Protein AF-A0A6I3LPC1-F1 (afdb_monomer_lite)

Sequence (338 aa):
MKKIIGIILGVIIIVFAYNYISNFLCECEVKCKNCPKTSKNSEFSKKSGFYIGTYTPSFDTIKLKNYNEKIIIKNVWVEKTWFKNTDNCTSPKLEKTEGYNVILEFSKTNKNFIFNLRPITTDKFGKYSNGIKENKKEMRFVNLPSKIQIIVQERSPDKNVGWTKITVSDTLVLNLSSKKKALKRQIENRKFFVGDVDNDEVSDTAFVSYKWNNETNEIECGEKICHATIKFKKNIPTISMEQRLAGLTVMKTEDVNQDNANEILIFSRTNEGWWNTISVWSFQKGTWNEIAKTNAFISDDKDFENRIIKEKGKYYLIGQDKWNEDENGDFKEVKVKL

Secondary structure (DSSP, 8-state):
-HHHHHHHHHHHHHHHHHHHHHHHHHHHH-SSTT-EE--SSHHHHHHTT-EEEEEEES-SEEE-SSSS-EEEEEEEEEEEEEEEE-SSTTSPEEEEEEEEEEEEEEEES-SS--EEEEEE-SSPBPTT---B-SSEEEEEESS--SEEEEEEEEE-S-TTTTTS-EEEEEEEEEEEE-------EEEEEEEEEEE-SSSSSS-EEEEEEEEEETTTTEE--SSSSEEEEEEESTTPPPEEEEESS--EEEEE---SSSSSS--EEEEEE-SSTTEEEEEEEEEETTEEEEEEEEEEE--SGGGGS--EEEETTEEEEEEEEEEEE-TTSPEEEEEEE-

Structure (mmCIF, N/CA/C/O backbone):
data_AF-A0A6I3LPC1-F1
#
_entry.id   AF-A0A6I3LPC1-F1
#
loop_
_atom_site.group_PDB
_atom_site.id
_atom_site.type_symbol
_atom_site.label_atom_id
_atom_site.label_alt_id
_atom_site.label_comp_id
_atom_site.label_asym_id
_atom_site.label_entity_id
_atom_site.label_seq_id
_atom_site.pdbx_PDB_ins_code
_atom_site.Cartn_x
_atom_site.Cartn_y
_atom_site.Cartn_z
_atom_site.occupancy
_atom_site.B_iso_or_equiv
_atom_site.auth_seq_id
_atom_site.auth_comp_id
_atom_site.auth_asym_id
_atom_site.auth_atom_id
_atom_site.pdbx_PDB_model_num
ATOM 1 N N . MET A 1 1 ? 19.879 58.030 7.634 1.00 71.81 1 MET A N 1
ATOM 2 C CA . MET A 1 1 ? 18.585 57.357 7.358 1.00 71.81 1 MET A CA 1
ATOM 3 C C . MET A 1 1 ? 18.270 57.187 5.871 1.00 71.81 1 MET A C 1
ATOM 5 O O . MET A 1 1 ? 18.173 56.044 5.454 1.00 71.81 1 MET A O 1
ATOM 9 N N . LYS A 1 2 ? 18.182 58.244 5.042 1.00 82.69 2 LYS A N 1
ATOM 10 C CA . LYS A 1 2 ? 17.800 58.118 3.609 1.00 82.69 2 LYS A CA 1
ATOM 11 C C . LYS A 1 2 ? 18.641 57.112 2.790 1.00 82.69 2 LYS A C 1
ATOM 13 O O . LYS A 1 2 ? 18.078 56.342 2.025 1.00 82.69 2 LYS A O 1
ATOM 18 N N . LYS A 1 3 ? 19.965 57.052 3.005 1.00 86.94 3 LYS A N 1
ATOM 19 C CA . LYS A 1 3 ? 20.854 56.074 2.337 1.00 86.94 3 LYS A CA 1
ATOM 20 C C . LYS A 1 3 ? 20.573 54.615 2.734 1.00 86.94 3 LYS A C 1
ATOM 22 O O . LYS A 1 3 ? 20.624 53.740 1.884 1.00 86.94 3 LYS A O 1
ATOM 27 N N . ILE A 1 4 ? 20.238 54.363 4.002 1.00 92.12 4 ILE A N 1
ATOM 28 C CA . ILE A 1 4 ? 19.939 53.012 4.510 1.00 92.12 4 ILE A CA 1
ATOM 29 C C . ILE A 1 4 ? 18.602 52.518 3.939 1.00 92.12 4 ILE A C 1
ATOM 31 O O . ILE A 1 4 ? 18.513 51.387 3.479 1.00 92.12 4 ILE A O 1
ATOM 35 N N . ILE A 1 5 ? 17.592 53.393 3.883 1.00 93.19 5 ILE A N 1
ATOM 36 C CA . ILE A 1 5 ? 16.280 53.081 3.292 1.00 93.19 5 ILE A CA 1
ATOM 37 C C . ILE A 1 5 ? 16.416 52.729 1.802 1.00 93.19 5 ILE A C 1
ATOM 39 O O . ILE A 1 5 ? 15.816 51.759 1.349 1.00 93.19 5 ILE A O 1
ATOM 43 N N . GLY A 1 6 ? 17.250 53.465 1.056 1.00 94.50 6 GLY A N 1
ATOM 44 C CA . GLY A 1 6 ? 17.521 53.166 -0.354 1.00 94.50 6 GLY A CA 1
ATOM 45 C C . GLY A 1 6 ? 18.161 51.790 -0.572 1.00 94.50 6 GLY A C 1
ATOM 46 O O . GLY A 1 6 ? 17.761 51.072 -1.484 1.00 94.50 6 GLY A O 1
ATOM 47 N N . ILE A 1 7 ? 19.097 51.388 0.296 1.00 95.25 7 ILE A N 1
ATOM 48 C CA . ILE A 1 7 ? 19.726 50.058 0.236 1.00 95.25 7 ILE A CA 1
ATOM 49 C C . ILE A 1 7 ? 18.696 48.958 0.523 1.00 95.25 7 ILE A C 1
ATOM 51 O O . ILE A 1 7 ? 18.632 47.980 -0.217 1.00 95.25 7 ILE A O 1
ATOM 55 N N . ILE A 1 8 ? 17.855 49.130 1.549 1.00 96.00 8 ILE A N 1
ATOM 56 C CA . ILE A 1 8 ? 16.815 48.150 1.905 1.00 96.00 8 ILE A CA 1
ATOM 57 C C . ILE A 1 8 ? 15.814 47.972 0.755 1.00 96.00 8 ILE A C 1
ATOM 59 O O . ILE A 1 8 ? 15.526 46.841 0.368 1.00 96.00 8 ILE A O 1
ATOM 63 N N . LEU A 1 9 ? 15.331 49.068 0.160 1.00 95.94 9 LEU A N 1
ATOM 64 C CA . LEU A 1 9 ? 14.436 49.018 -1.003 1.00 95.94 9 LEU A CA 1
ATOM 65 C C . LEU A 1 9 ? 15.088 48.320 -2.203 1.00 95.94 9 LEU A C 1
ATOM 67 O O . LEU A 1 9 ? 14.442 47.499 -2.850 1.00 95.94 9 LEU A O 1
ATOM 71 N N . GLY A 1 10 ? 16.369 48.593 -2.466 1.00 97.31 10 GLY A N 1
ATOM 72 C CA . GLY A 1 10 ? 17.120 47.921 -3.528 1.00 97.31 10 GLY A CA 1
ATOM 73 C C . GLY A 1 10 ? 17.183 46.405 -3.332 1.00 97.31 10 GLY A C 1
ATOM 74 O O . GLY A 1 10 ? 16.908 45.652 -4.264 1.00 97.31 10 GLY A O 1
ATOM 75 N N . VAL A 1 11 ? 17.467 45.945 -2.109 1.00 96.75 11 VAL A N 1
ATOM 76 C CA . VAL A 1 11 ? 17.496 44.509 -1.782 1.00 96.75 11 VAL A CA 1
ATOM 77 C C . VAL A 1 11 ? 16.115 43.874 -1.949 1.00 96.75 11 VAL A C 1
ATOM 79 O O . VAL A 1 11 ? 16.012 42.808 -2.551 1.00 96.75 11 VAL A O 1
ATOM 82 N N . ILE A 1 12 ? 15.048 44.535 -1.485 1.00 97.19 12 ILE A N 1
ATOM 83 C CA . ILE A 1 12 ? 13.672 44.036 -1.639 1.00 97.19 12 ILE A CA 1
ATOM 84 C C . ILE A 1 12 ? 13.321 43.862 -3.123 1.00 97.19 12 ILE A C 1
ATOM 86 O O . ILE A 1 12 ? 12.813 42.810 -3.506 1.00 97.19 12 ILE A O 1
ATOM 90 N N . ILE A 1 13 ? 13.638 44.847 -3.971 1.00 97.25 13 ILE A N 1
ATOM 91 C CA . ILE A 1 13 ? 13.370 44.778 -5.416 1.00 97.25 13 ILE A CA 1
ATOM 92 C C . ILE A 1 13 ? 14.134 43.618 -6.063 1.00 97.25 13 ILE A C 1
ATOM 94 O O . ILE A 1 13 ? 13.555 42.883 -6.861 1.00 97.25 13 ILE A O 1
ATOM 98 N N . ILE A 1 14 ? 15.404 43.412 -5.700 1.00 97.06 14 ILE A N 1
ATOM 99 C CA . ILE A 1 14 ? 16.212 42.304 -6.230 1.00 97.06 14 ILE A CA 1
ATOM 100 C C . ILE A 1 14 ? 15.615 40.950 -5.828 1.00 97.06 14 ILE A C 1
ATOM 102 O O . ILE A 1 14 ? 15.501 40.066 -6.674 1.00 97.06 14 ILE A O 1
ATOM 106 N N . VAL A 1 15 ? 15.185 40.788 -4.572 1.00 96.19 15 VAL A N 1
ATOM 107 C CA . VAL A 1 15 ? 14.541 39.550 -4.097 1.00 96.19 15 VAL A CA 1
ATOM 108 C C . VAL A 1 15 ? 13.228 39.293 -4.841 1.00 96.19 15 VAL A C 1
ATOM 110 O O . VAL A 1 15 ? 12.979 38.169 -5.278 1.00 96.19 15 VAL A O 1
ATOM 113 N N . PHE A 1 16 ? 12.408 40.327 -5.051 1.00 95.25 16 PHE A N 1
ATOM 114 C CA . PHE A 1 16 ? 11.175 40.211 -5.834 1.00 95.25 16 PHE A CA 1
ATOM 115 C C . PHE A 1 16 ? 11.447 39.845 -7.297 1.00 95.25 16 PHE A C 1
ATOM 117 O O . PHE A 1 16 ? 10.820 38.921 -7.815 1.00 95.25 16 PHE A O 1
ATOM 124 N N . ALA A 1 17 ? 12.400 40.515 -7.950 1.00 95.44 17 ALA A N 1
ATOM 125 C CA . ALA A 1 17 ? 12.776 40.230 -9.333 1.00 95.44 17 ALA A CA 1
ATOM 126 C C . ALA A 1 17 ? 13.327 38.804 -9.485 1.00 95.44 17 ALA A C 1
ATOM 128 O O . ALA A 1 17 ? 12.945 38.091 -10.411 1.00 95.44 17 ALA A O 1
ATOM 129 N N . TYR A 1 18 ? 14.164 38.358 -8.544 1.00 93.69 18 TYR A N 1
ATOM 130 C CA . TYR A 1 18 ? 14.695 36.997 -8.519 1.00 93.69 18 TYR A CA 1
ATOM 131 C C . TYR A 1 18 ? 13.586 35.947 -8.378 1.00 93.69 18 TYR A C 1
ATOM 133 O O . TYR A 1 18 ? 13.558 34.983 -9.146 1.00 93.69 18 TYR A O 1
ATOM 141 N N . ASN A 1 19 ? 12.648 36.144 -7.446 1.00 91.12 19 ASN A N 1
ATOM 142 C CA . ASN A 1 19 ? 11.522 35.229 -7.248 1.00 91.12 19 ASN A CA 1
ATOM 143 C C . ASN A 1 19 ? 10.601 35.184 -8.477 1.00 91.12 19 ASN A C 1
ATOM 145 O O . ASN A 1 19 ? 10.174 34.105 -8.884 1.00 91.12 19 ASN A O 1
ATOM 149 N N . TYR A 1 20 ? 10.339 36.336 -9.101 1.00 91.44 20 TYR A N 1
ATOM 150 C CA . TYR A 1 20 ? 9.515 36.423 -10.306 1.00 91.44 20 TYR A CA 1
ATOM 151 C C . TYR A 1 20 ? 10.160 35.706 -11.499 1.00 91.44 20 TYR A C 1
ATOM 153 O O . TYR A 1 20 ? 9.524 34.857 -12.121 1.00 91.44 20 TYR A O 1
ATOM 161 N N . ILE A 1 21 ? 11.439 35.985 -11.780 1.00 91.88 21 ILE A N 1
ATOM 162 C CA . ILE A 1 21 ? 12.178 35.343 -12.878 1.00 91.88 21 ILE A CA 1
ATOM 163 C C . ILE A 1 21 ? 12.295 33.835 -12.634 1.00 91.88 21 ILE A C 1
ATOM 165 O O . ILE A 1 21 ? 12.099 33.053 -13.560 1.00 91.88 21 ILE A O 1
ATOM 169 N N . SER A 1 22 ? 12.559 33.410 -11.396 1.00 86.88 22 SER A N 1
ATOM 170 C CA . SER A 1 22 ? 12.661 31.986 -11.053 1.00 86.88 22 SER A CA 1
ATOM 171 C C . SER A 1 22 ? 11.338 31.244 -11.264 1.00 86.88 22 SER A C 1
ATOM 173 O O . SER A 1 22 ? 11.337 30.151 -11.832 1.00 86.88 22 SER A O 1
ATOM 175 N N . ASN A 1 23 ? 10.208 31.843 -10.871 1.00 86.50 23 ASN A N 1
ATOM 176 C CA . ASN A 1 23 ? 8.885 31.271 -11.129 1.00 86.50 23 ASN A CA 1
ATOM 177 C C . ASN A 1 23 ? 8.572 31.216 -12.630 1.00 86.50 23 ASN A C 1
ATOM 179 O O . ASN A 1 23 ? 8.154 30.170 -13.118 1.00 86.50 23 ASN A O 1
ATOM 183 N N . PHE A 1 24 ? 8.849 32.289 -13.374 1.00 88.56 24 PHE A N 1
ATOM 184 C CA . PHE A 1 24 ? 8.627 32.331 -14.822 1.00 88.56 24 PHE A CA 1
ATOM 185 C C . PHE A 1 24 ? 9.453 31.276 -15.574 1.00 88.56 24 PHE A C 1
ATOM 187 O O . PHE A 1 24 ? 8.929 30.543 -16.414 1.00 88.56 24 PHE A O 1
ATOM 194 N N . LEU A 1 25 ? 10.745 31.154 -15.248 1.00 87.19 25 LEU A N 1
ATOM 195 C CA . LEU A 1 25 ? 11.617 30.141 -15.846 1.00 87.19 25 LEU A CA 1
ATOM 196 C C . LEU A 1 25 ? 11.144 28.727 -15.510 1.00 87.19 25 LEU A C 1
ATOM 198 O O . LEU A 1 25 ? 11.162 27.861 -16.381 1.00 87.19 25 LEU A O 1
ATOM 202 N N . CYS A 1 26 ? 10.673 28.500 -14.284 1.00 82.38 26 CYS A N 1
ATOM 203 C CA . CYS A 1 26 ? 10.097 27.219 -13.896 1.00 82.38 26 CYS A CA 1
ATOM 204 C C . CYS A 1 26 ? 8.829 26.891 -14.700 1.00 82.38 26 CYS A C 1
ATOM 206 O O . CYS A 1 26 ? 8.723 25.786 -15.230 1.00 82.38 26 CYS A O 1
ATOM 208 N N . GLU A 1 27 ? 7.898 27.836 -14.856 1.00 82.94 27 GLU A N 1
ATOM 209 C CA . GLU A 1 27 ? 6.697 27.637 -15.679 1.00 82.94 27 GLU A CA 1
ATOM 210 C C . GLU A 1 27 ? 7.051 27.314 -17.137 1.00 82.94 27 GLU A C 1
ATOM 212 O O . GLU A 1 27 ? 6.453 26.421 -17.738 1.00 82.94 27 GLU A O 1
ATOM 217 N N . CYS A 1 28 ? 8.080 27.969 -17.682 1.00 85.12 28 CYS A N 1
ATOM 218 C CA . CYS A 1 28 ? 8.580 27.712 -19.032 1.00 85.12 28 CYS A CA 1
ATOM 219 C C . CYS A 1 28 ? 9.314 26.364 -19.171 1.00 85.12 28 CYS A C 1
ATOM 221 O O . CYS A 1 28 ? 9.231 25.716 -20.218 1.00 85.12 28 CYS A O 1
ATOM 223 N N . GLU A 1 29 ? 10.040 25.913 -18.144 1.00 83.81 29 GLU A N 1
ATOM 224 C CA . GLU A 1 29 ? 10.777 24.644 -18.173 1.00 83.81 29 GLU A CA 1
ATOM 225 C C . GLU A 1 29 ? 9.846 23.428 -18.023 1.00 83.81 29 GLU A C 1
ATOM 227 O O . GLU A 1 29 ? 10.122 22.339 -18.550 1.00 83.81 29 GLU A O 1
ATOM 232 N N . VAL A 1 30 ? 8.704 23.595 -17.347 1.00 78.81 30 VAL A N 1
ATOM 233 C CA . VAL A 1 30 ? 7.712 22.532 -17.151 1.00 78.81 30 VAL A CA 1
ATOM 234 C C . VAL A 1 30 ? 6.936 22.297 -18.449 1.00 78.81 30 VAL A C 1
ATOM 236 O O . VAL A 1 30 ? 5.787 22.685 -18.623 1.00 78.81 30 VAL A O 1
ATOM 239 N N . LYS A 1 31 ? 7.550 21.530 -19.358 1.00 76.56 31 LYS A N 1
ATOM 240 C CA . LYS A 1 31 ? 6.930 21.083 -20.622 1.00 76.56 31 LYS A CA 1
ATOM 241 C C . LYS A 1 31 ? 5.618 20.313 -20.431 1.00 76.56 31 LYS A C 1
ATOM 243 O O . LYS A 1 31 ? 4.874 20.126 -21.385 1.00 76.56 31 LYS A O 1
ATOM 248 N N . CYS A 1 32 ? 5.374 19.792 -19.230 1.00 80.94 32 CYS A N 1
ATOM 249 C CA . CYS A 1 32 ? 4.111 19.166 -18.874 1.00 80.94 32 CYS A CA 1
ATOM 250 C C . CYS A 1 32 ? 3.914 19.169 -17.356 1.00 80.94 32 CYS A C 1
ATOM 252 O O . CYS A 1 32 ? 4.663 18.512 -16.620 1.00 80.94 32 CYS A O 1
ATOM 254 N N . LYS A 1 33 ? 2.877 19.884 -16.914 1.00 82.88 33 LYS A N 1
ATOM 255 C CA . LYS A 1 33 ? 2.431 19.927 -15.523 1.00 82.88 33 LYS A CA 1
ATOM 256 C C . LYS A 1 33 ? 1.850 18.573 -15.119 1.00 82.88 33 LYS A C 1
ATOM 258 O O . LYS A 1 33 ? 1.066 17.988 -15.860 1.00 82.88 33 LYS A O 1
ATOM 263 N N . ASN A 1 34 ? 2.272 18.063 -13.963 1.00 84.19 34 ASN A N 1
ATOM 264 C CA . ASN A 1 34 ? 1.821 16.785 -13.399 1.00 84.19 34 ASN A CA 1
ATOM 265 C C . ASN A 1 34 ? 1.980 15.582 -14.344 1.00 84.19 34 ASN A C 1
ATOM 267 O O . ASN A 1 34 ? 1.276 14.577 -14.239 1.00 84.19 34 ASN A O 1
ATOM 271 N N . CYS A 1 35 ? 2.946 15.658 -15.265 1.00 87.75 35 CYS A N 1
ATOM 272 C CA . CYS A 1 35 ? 3.233 14.533 -16.130 1.00 87.75 35 CYS A CA 1
ATOM 273 C C . CYS A 1 35 ? 3.819 13.367 -15.325 1.00 87.75 35 CYS A C 1
ATOM 275 O O . CYS A 1 35 ? 4.767 13.572 -14.557 1.00 87.75 35 CYS A O 1
ATOM 277 N N . PRO A 1 36 ? 3.348 12.138 -15.576 1.00 90.00 36 PRO A N 1
ATOM 278 C CA . PRO A 1 36 ? 3.947 10.927 -15.044 1.00 90.00 36 PRO A CA 1
ATOM 279 C C . PRO A 1 36 ? 5.455 10.886 -15.304 1.00 90.00 36 PRO A C 1
ATOM 281 O O . PRO A 1 36 ? 5.922 11.125 -16.422 1.00 90.00 36 PRO A O 1
ATOM 284 N N . LYS A 1 37 ? 6.221 10.562 -14.267 1.00 92.88 37 LYS A N 1
ATOM 285 C CA . LYS A 1 37 ? 7.667 10.363 -14.320 1.00 92.88 37 LYS A CA 1
ATOM 286 C C . LYS A 1 37 ? 8.009 8.929 -13.930 1.00 92.88 37 LYS A C 1
ATOM 288 O O . LYS A 1 37 ? 7.192 8.194 -13.375 1.00 92.88 37 LYS A O 1
ATOM 293 N N . THR A 1 38 ? 9.238 8.541 -14.252 1.00 94.56 38 THR A N 1
ATOM 294 C CA . THR A 1 38 ? 9.866 7.318 -13.754 1.00 94.56 38 THR A CA 1
ATOM 295 C C . THR A 1 38 ? 11.159 7.679 -13.037 1.00 94.56 38 THR A C 1
ATOM 297 O O . THR A 1 38 ? 11.838 8.644 -13.405 1.00 94.56 38 THR A O 1
ATOM 300 N N . SER A 1 39 ? 11.522 6.911 -12.014 1.00 95.88 39 SER A N 1
ATOM 301 C CA . SER A 1 39 ? 12.768 7.105 -11.271 1.00 95.88 39 SER A CA 1
ATOM 302 C C . SER A 1 39 ? 13.983 6.931 -12.174 1.00 95.88 39 SER A C 1
ATOM 304 O O . SER A 1 39 ? 13.997 6.078 -13.068 1.00 95.88 39 SER A O 1
ATOM 306 N N . LYS A 1 40 ? 15.041 7.709 -11.917 1.00 95.12 40 LYS A N 1
ATOM 307 C CA . LYS A 1 40 ? 16.301 7.617 -12.673 1.00 95.12 40 LYS A CA 1
ATOM 308 C C . LYS A 1 40 ? 16.930 6.225 -12.565 1.00 95.12 40 LYS A C 1
ATOM 310 O O . LYS A 1 40 ? 17.443 5.734 -13.559 1.00 95.12 40 LYS A O 1
ATOM 315 N N . ASN A 1 41 ? 16.864 5.620 -11.382 1.00 96.75 41 ASN A N 1
ATOM 316 C CA . ASN A 1 41 ? 17.343 4.276 -11.079 1.00 96.75 41 ASN A CA 1
ATOM 317 C C . ASN A 1 41 ? 16.520 3.679 -9.919 1.00 96.75 41 ASN A C 1
ATOM 319 O O . ASN A 1 41 ? 15.721 4.374 -9.280 1.00 96.75 41 ASN A O 1
ATOM 323 N N . SER A 1 42 ? 16.728 2.392 -9.631 1.00 96.19 42 SER A N 1
ATOM 324 C CA . SER A 1 42 ? 15.996 1.703 -8.558 1.00 96.19 42 SER A CA 1
ATOM 325 C C . SER A 1 42 ? 16.308 2.228 -7.148 1.00 96.19 42 SER A C 1
ATOM 327 O O . SER A 1 42 ? 15.456 2.148 -6.267 1.00 96.19 42 SER A O 1
ATOM 329 N N . GLU A 1 43 ? 17.500 2.783 -6.913 1.00 96.44 43 GLU A N 1
ATOM 330 C CA . GLU A 1 43 ? 17.888 3.325 -5.606 1.00 96.44 43 GLU A CA 1
ATOM 331 C C . GLU A 1 43 ? 17.102 4.595 -5.263 1.00 96.44 43 GLU A C 1
ATOM 333 O O . GLU A 1 43 ? 16.558 4.705 -4.165 1.00 96.44 43 GLU A O 1
ATOM 338 N N . PHE A 1 44 ? 16.969 5.516 -6.220 1.00 96.44 44 PHE A N 1
ATOM 339 C CA . PHE A 1 44 ? 16.117 6.696 -6.081 1.00 96.44 44 PHE A CA 1
ATOM 340 C C . PHE A 1 44 ? 14.666 6.289 -5.810 1.00 96.44 44 PHE A C 1
ATOM 342 O O . PHE A 1 44 ? 14.059 6.783 -4.867 1.00 96.44 44 PHE A O 1
ATOM 349 N N . SER A 1 45 ? 14.146 5.319 -6.569 1.00 96.88 45 SER A N 1
ATOM 350 C CA . SER A 1 45 ? 12.790 4.790 -6.373 1.00 96.88 45 SER A CA 1
ATOM 351 C C . SER A 1 45 ? 12.554 4.298 -4.938 1.00 96.88 45 SER A C 1
ATOM 353 O O . SER A 1 45 ? 11.501 4.554 -4.351 1.00 96.88 45 SER A O 1
ATOM 355 N N . LYS A 1 46 ? 13.554 3.630 -4.341 1.00 94.44 46 LYS A N 1
ATOM 356 C CA . LYS A 1 46 ? 13.512 3.168 -2.944 1.00 94.44 46 LYS A CA 1
ATOM 357 C C . LYS A 1 46 ? 13.551 4.332 -1.957 1.00 94.44 46 LYS A C 1
ATOM 359 O O . LYS A 1 46 ? 12.709 4.378 -1.067 1.00 94.44 46 LYS A O 1
ATOM 364 N N . LYS A 1 47 ? 14.484 5.278 -2.126 1.00 95.19 47 LYS A N 1
ATOM 365 C CA . LYS A 1 47 ? 14.624 6.455 -1.244 1.00 95.19 47 LYS A CA 1
ATOM 366 C C . LYS A 1 47 ? 13.378 7.341 -1.255 1.00 95.19 47 LYS A C 1
ATOM 368 O O . LYS A 1 47 ? 13.009 7.877 -0.220 1.00 95.19 47 LYS A O 1
ATOM 373 N N . SER A 1 48 ? 12.714 7.459 -2.401 1.00 93.25 48 SER A N 1
ATOM 374 C CA . SER A 1 48 ? 11.490 8.250 -2.555 1.00 93.25 48 SER A CA 1
ATOM 375 C C . SER A 1 48 ? 10.203 7.484 -2.217 1.00 93.25 48 SER A C 1
ATOM 377 O O . SER A 1 48 ? 9.115 8.035 -2.354 1.00 93.25 48 SER A O 1
ATOM 379 N N . GLY A 1 49 ? 10.291 6.216 -1.797 1.00 93.69 49 GLY A N 1
ATOM 380 C CA . GLY A 1 49 ? 9.121 5.419 -1.412 1.00 93.69 49 GLY A CA 1
ATOM 381 C C . GLY A 1 49 ? 8.182 5.051 -2.570 1.00 93.69 49 GLY A C 1
ATOM 382 O O . GLY A 1 49 ? 7.003 4.777 -2.333 1.00 93.69 49 GLY A O 1
ATOM 383 N N . PHE A 1 50 ? 8.670 5.062 -3.817 1.00 96.19 50 PHE A N 1
ATOM 384 C CA . PHE A 1 50 ? 7.912 4.628 -5.003 1.00 96.19 50 PHE A CA 1
ATOM 385 C C . PHE A 1 50 ? 8.129 3.158 -5.332 1.00 96.19 50 PHE A C 1
ATOM 387 O O . PHE A 1 50 ? 7.268 2.545 -5.959 1.00 96.19 50 PHE A O 1
ATOM 394 N N . TYR A 1 51 ? 9.269 2.599 -4.933 1.00 95.94 51 TYR A N 1
ATOM 395 C CA . TYR A 1 51 ? 9.653 1.230 -5.243 1.00 95.94 51 TYR A CA 1
ATOM 396 C C . TYR A 1 51 ? 8.651 0.216 -4.682 1.00 95.94 51 TYR A C 1
ATOM 398 O O . TYR A 1 51 ? 8.339 0.234 -3.494 1.00 95.94 51 TYR A O 1
ATOM 406 N N . ILE A 1 52 ? 8.206 -0.706 -5.534 1.00 95.06 52 ILE A N 1
ATOM 407 C CA . ILE A 1 52 ? 7.277 -1.783 -5.173 1.00 95.06 52 ILE A CA 1
ATOM 408 C C . ILE A 1 52 ? 7.989 -3.135 -5.155 1.00 95.06 52 ILE A C 1
ATOM 410 O O . ILE A 1 52 ? 7.812 -3.922 -4.230 1.00 95.06 52 ILE A O 1
ATOM 414 N N . GLY A 1 53 ? 8.830 -3.419 -6.148 1.00 94.44 53 GLY A N 1
ATOM 415 C CA . GLY A 1 53 ? 9.466 -4.728 -6.262 1.00 94.44 53 GLY A CA 1
ATOM 416 C C . GLY A 1 53 ? 10.429 -4.836 -7.434 1.00 94.44 53 GLY A C 1
ATOM 417 O O . GLY A 1 53 ? 10.620 -3.888 -8.192 1.00 94.44 53 GLY A O 1
ATOM 418 N N . THR A 1 54 ? 11.036 -6.009 -7.580 1.00 96.06 54 THR A N 1
ATOM 419 C CA . THR A 1 54 ? 11.863 -6.373 -8.739 1.00 96.06 54 THR A CA 1
ATOM 420 C C . THR A 1 54 ? 11.147 -7.399 -9.594 1.00 96.06 54 THR A C 1
ATOM 422 O O . THR A 1 54 ? 10.369 -8.193 -9.076 1.00 96.06 54 THR A O 1
ATOM 425 N N . TYR A 1 55 ? 11.451 -7.422 -10.884 1.00 95.81 55 TYR A N 1
ATOM 426 C CA . TYR A 1 55 ? 11.168 -8.569 -11.735 1.00 95.81 55 TYR A CA 1
ATOM 427 C C . TYR A 1 55 ? 12.435 -9.392 -11.923 1.00 95.81 55 TYR A C 1
ATOM 429 O O . TYR A 1 55 ? 13.525 -8.846 -12.091 1.00 95.81 55 TYR A O 1
ATOM 437 N N . THR A 1 56 ? 12.276 -10.708 -11.955 1.00 95.88 56 THR A N 1
ATOM 438 C CA . THR A 1 56 ? 13.323 -11.637 -12.364 1.00 95.88 56 THR A CA 1
ATOM 439 C C . THR A 1 56 ? 13.143 -11.951 -13.850 1.00 95.88 56 THR A C 1
ATOM 441 O O . THR A 1 56 ? 12.099 -12.503 -14.222 1.00 95.88 56 THR A O 1
ATOM 444 N N . PRO A 1 57 ? 14.111 -11.591 -14.708 1.00 96.94 57 PRO A N 1
ATOM 445 C CA . PRO A 1 57 ? 14.081 -11.974 -16.111 1.00 96.94 57 PRO A CA 1
ATOM 446 C C . PRO A 1 57 ? 14.389 -13.469 -16.288 1.00 96.94 57 PRO A C 1
ATOM 448 O O . PRO A 1 57 ? 15.163 -14.037 -15.522 1.00 96.94 57 PRO A O 1
ATOM 451 N N . SER A 1 58 ? 13.816 -14.104 -17.315 1.00 96.56 58 SER A N 1
ATOM 452 C CA . SER A 1 58 ? 14.093 -15.504 -17.680 1.00 96.56 58 SER A CA 1
ATOM 453 C C . SER A 1 58 ? 15.541 -15.740 -18.106 1.00 96.56 58 SER A C 1
ATOM 455 O O . SER A 1 58 ? 16.043 -16.851 -17.987 1.00 96.56 58 SER A O 1
ATOM 457 N N . PHE A 1 59 ? 16.199 -14.697 -18.604 1.00 95.38 59 PHE A N 1
ATOM 458 C CA . PHE A 1 59 ? 17.617 -14.652 -18.941 1.00 95.38 59 PHE A CA 1
ATOM 459 C C . PHE A 1 59 ? 18.093 -13.198 -18.875 1.00 95.38 59 PHE A C 1
ATOM 461 O O . PHE A 1 59 ? 17.320 -12.265 -19.099 1.00 95.38 59 PHE A O 1
ATOM 468 N N . ASP A 1 60 ? 19.369 -12.989 -18.573 1.00 95.94 60 ASP A N 1
ATOM 469 C CA . ASP A 1 60 ? 19.968 -11.656 -18.455 1.00 95.94 60 ASP A CA 1
ATOM 470 C C . ASP A 1 60 ? 20.561 -11.137 -19.772 1.00 95.94 60 ASP A C 1
ATOM 472 O O . ASP A 1 60 ? 20.891 -9.961 -19.880 1.00 95.94 60 ASP A O 1
ATOM 476 N N . THR A 1 61 ? 20.683 -11.990 -20.787 1.00 97.00 61 THR A N 1
ATOM 477 C CA . THR A 1 61 ? 21.369 -11.671 -22.037 1.00 97.00 61 THR A CA 1
ATOM 478 C C . THR A 1 61 ? 20.550 -12.148 -23.226 1.00 97.00 61 THR A C 1
ATOM 480 O O . THR A 1 61 ? 20.240 -13.330 -23.337 1.00 97.00 61 THR A O 1
ATOM 483 N N . ILE A 1 62 ? 20.254 -11.237 -24.151 1.00 96.44 62 ILE A N 1
ATOM 484 C CA . ILE A 1 62 ? 19.589 -11.530 -25.423 1.00 96.44 62 ILE A CA 1
ATOM 485 C C . ILE A 1 62 ? 20.625 -11.461 -26.537 1.00 96.44 62 ILE A C 1
ATOM 487 O O . ILE A 1 62 ? 21.266 -10.421 -26.716 1.00 96.44 62 ILE A O 1
ATOM 491 N N . LYS A 1 63 ? 20.767 -12.545 -27.302 1.00 95.31 63 LYS A N 1
ATOM 492 C CA . LYS A 1 63 ? 21.541 -12.547 -28.550 1.00 95.31 63 LYS A CA 1
ATOM 493 C C . LYS A 1 63 ? 20.629 -12.139 -29.703 1.00 95.31 63 LYS A C 1
ATOM 495 O O . LYS A 1 63 ? 19.544 -12.693 -29.864 1.00 95.31 63 LYS A O 1
ATOM 500 N N . LEU A 1 64 ? 21.068 -11.165 -30.488 1.00 92.56 64 LEU A N 1
ATOM 501 C CA . LEU A 1 64 ? 20.367 -10.750 -31.699 1.00 92.56 64 LEU A CA 1
ATOM 502 C C . LEU A 1 64 ? 20.623 -11.754 -32.830 1.00 92.56 64 LEU A C 1
ATOM 504 O O . LEU A 1 64 ? 21.667 -12.404 -32.847 1.00 92.56 64 LEU A O 1
ATOM 508 N N . LYS A 1 65 ? 19.664 -11.928 -33.749 1.00 92.81 65 LYS A N 1
ATOM 509 C CA . LYS A 1 65 ? 19.801 -12.907 -34.848 1.00 92.81 65 LYS A CA 1
ATOM 510 C C . LYS A 1 65 ? 20.539 -12.298 -36.035 1.00 92.81 65 LYS A C 1
ATOM 512 O O . LYS A 1 65 ? 21.407 -12.939 -36.614 1.00 92.81 65 LYS A O 1
ATOM 517 N N . ASN A 1 66 ? 20.225 -11.049 -36.357 1.00 88.69 66 ASN A N 1
ATOM 518 C CA . ASN A 1 66 ? 20.795 -10.317 -37.484 1.00 88.69 66 ASN A CA 1
ATOM 519 C C . ASN A 1 66 ? 22.084 -9.554 -37.134 1.00 88.69 66 ASN A C 1
ATOM 521 O O . ASN A 1 66 ? 22.716 -8.982 -38.019 1.00 88.69 66 ASN A O 1
ATOM 525 N N . TYR A 1 67 ? 22.467 -9.513 -35.856 1.00 85.75 67 TYR A N 1
ATOM 526 C CA . TYR A 1 67 ? 23.643 -8.793 -35.374 1.00 85.75 67 TYR A CA 1
ATOM 527 C C . TYR A 1 67 ? 24.466 -9.702 -34.463 1.00 85.75 67 TYR A C 1
ATOM 529 O O . TYR A 1 67 ? 23.901 -10.386 -33.615 1.00 85.75 67 TYR A O 1
ATOM 537 N N . ASN A 1 68 ? 25.798 -9.643 -34.548 1.00 89.25 68 ASN A N 1
ATOM 538 C CA . ASN A 1 68 ? 26.692 -10.309 -33.586 1.00 89.25 68 ASN A CA 1
ATOM 539 C C . ASN A 1 68 ? 26.767 -9.547 -32.243 1.00 89.25 68 ASN A C 1
ATOM 541 O O . ASN A 1 68 ? 27.822 -9.406 -31.631 1.00 89.25 68 ASN A O 1
ATOM 545 N N . GLU A 1 69 ? 25.637 -8.992 -31.816 1.00 91.44 69 GLU A N 1
ATOM 546 C CA . GLU A 1 69 ? 25.516 -8.065 -30.701 1.00 91.44 69 GLU A CA 1
ATOM 547 C C . GLU A 1 69 ? 24.533 -8.613 -29.667 1.00 91.44 69 GLU A C 1
ATOM 549 O O . GLU A 1 69 ? 23.697 -9.480 -29.948 1.00 91.44 69 GLU A O 1
ATOM 554 N N . LYS A 1 70 ? 24.647 -8.114 -28.437 1.00 95.31 70 LYS A N 1
ATOM 555 C CA . LYS A 1 70 ? 23.853 -8.573 -27.301 1.00 95.31 70 LYS A CA 1
ATOM 556 C C . LYS A 1 70 ? 23.222 -7.402 -26.562 1.00 95.31 70 LYS A C 1
ATOM 558 O O . LYS A 1 70 ? 23.810 -6.325 -26.426 1.00 95.31 70 LYS A O 1
ATOM 563 N N . ILE A 1 71 ? 22.032 -7.652 -26.029 1.00 95.69 71 ILE A N 1
ATOM 564 C CA . ILE A 1 71 ? 21.380 -6.789 -25.043 1.00 95.69 71 ILE A CA 1
ATOM 565 C C . ILE A 1 71 ? 21.535 -7.472 -23.687 1.00 95.69 71 ILE A C 1
ATOM 567 O O . ILE A 1 71 ? 21.116 -8.614 -23.526 1.00 95.69 71 ILE A O 1
ATOM 571 N N . ILE A 1 72 ? 22.139 -6.781 -22.724 1.00 97.06 72 ILE A N 1
ATOM 572 C CA . ILE A 1 72 ? 22.363 -7.289 -21.367 1.00 97.06 72 ILE A CA 1
ATOM 573 C C . ILE A 1 72 ? 21.405 -6.561 -20.428 1.00 97.06 72 ILE A C 1
ATOM 575 O O . ILE A 1 72 ? 21.542 -5.356 -20.217 1.00 97.06 72 ILE A O 1
ATOM 579 N N . ILE A 1 73 ? 20.442 -7.283 -19.869 1.00 97.56 73 ILE A N 1
ATOM 580 C CA . ILE A 1 73 ? 19.504 -6.804 -18.858 1.00 97.56 73 ILE A CA 1
ATOM 581 C C . ILE A 1 73 ? 20.270 -6.575 -17.556 1.00 97.56 73 ILE A C 1
ATOM 583 O O . ILE A 1 73 ? 20.903 -7.479 -17.020 1.00 97.56 73 ILE A O 1
ATOM 587 N N . LYS A 1 74 ? 20.235 -5.340 -17.053 1.00 97.06 74 LYS A N 1
ATOM 588 C CA . LYS A 1 74 ? 20.950 -4.944 -15.832 1.00 97.06 74 LYS A CA 1
ATOM 589 C C . LYS A 1 74 ? 20.056 -5.007 -14.610 1.00 97.06 74 LYS A C 1
ATOM 591 O O . LYS A 1 74 ? 20.466 -5.513 -13.572 1.00 97.06 74 LYS A O 1
ATOM 596 N N . ASN A 1 75 ? 18.847 -4.474 -14.729 1.00 97.06 75 ASN A N 1
ATOM 597 C CA . ASN A 1 75 ? 17.908 -4.409 -13.624 1.00 97.06 75 ASN A CA 1
ATOM 598 C C . ASN A 1 75 ? 16.486 -4.293 -14.159 1.00 97.06 75 ASN A C 1
ATOM 600 O O . ASN A 1 75 ? 16.248 -3.650 -15.182 1.00 97.06 75 ASN A O 1
ATOM 604 N N . VAL A 1 76 ? 15.536 -4.887 -13.446 1.00 97.50 76 VAL A N 1
ATOM 605 C CA . VAL A 1 76 ? 14.119 -4.746 -13.756 1.00 97.50 76 VAL A CA 1
ATOM 606 C C . VAL A 1 76 ? 13.369 -4.523 -12.455 1.00 97.50 76 VAL A C 1
ATOM 608 O O . VAL A 1 76 ? 13.345 -5.390 -11.582 1.00 97.50 76 VAL A O 1
ATOM 611 N N . TRP A 1 77 ? 12.755 -3.354 -12.308 1.00 97.38 77 TRP A N 1
ATOM 612 C CA . TRP A 1 77 ? 11.966 -3.032 -11.123 1.00 97.38 77 TRP A CA 1
ATOM 613 C C . TRP A 1 77 ? 10.625 -2.433 -11.486 1.00 97.38 77 TRP A C 1
ATOM 615 O O . TRP A 1 77 ? 10.375 -2.005 -12.613 1.00 97.38 77 TRP A O 1
ATOM 625 N N . VAL A 1 78 ? 9.760 -2.419 -10.486 1.00 96.69 78 VAL A N 1
ATOM 626 C CA . VAL A 1 78 ? 8.471 -1.765 -10.544 1.00 96.69 78 VAL A CA 1
ATOM 627 C C . VAL A 1 78 ? 8.348 -0.750 -9.434 1.00 96.69 78 VAL A C 1
ATOM 629 O O . VAL A 1 78 ? 8.812 -0.949 -8.310 1.00 96.69 78 VAL A O 1
ATOM 632 N N . GLU A 1 79 ? 7.710 0.353 -9.777 1.00 96.88 79 GLU A N 1
ATOM 633 C CA . GLU A 1 79 ? 7.398 1.441 -8.874 1.00 96.88 79 GLU A CA 1
ATOM 634 C C . GLU A 1 79 ? 5.969 1.922 -9.096 1.00 96.88 79 GLU A C 1
ATOM 636 O O . GLU A 1 79 ? 5.392 1.733 -10.172 1.00 96.88 79 GLU A O 1
ATOM 641 N N . LYS A 1 80 ? 5.389 2.558 -8.078 1.00 96.44 80 LYS A N 1
ATOM 642 C CA . LYS A 1 80 ? 4.152 3.312 -8.259 1.00 96.44 80 LYS A CA 1
ATOM 643 C C . LYS A 1 80 ? 4.387 4.439 -9.243 1.00 96.44 80 LYS A C 1
ATOM 645 O O . LYS A 1 80 ? 5.448 5.063 -9.217 1.00 96.44 80 LYS A O 1
ATOM 650 N N . THR A 1 81 ? 3.410 4.700 -10.109 1.00 94.94 81 THR A N 1
ATOM 651 C CA . THR A 1 81 ? 3.516 5.901 -10.927 1.00 94.94 81 THR A CA 1
ATOM 652 C C . THR A 1 81 ? 3.475 7.131 -10.027 1.00 94.94 81 THR A C 1
ATOM 654 O O . THR A 1 81 ? 2.772 7.165 -9.021 1.00 94.94 81 THR A O 1
ATOM 657 N N . TRP A 1 82 ? 4.258 8.139 -10.380 1.00 95.62 82 TRP A N 1
ATOM 658 C CA . TRP A 1 82 ? 4.351 9.389 -9.649 1.00 95.62 82 TRP A CA 1
ATOM 659 C C . TRP A 1 82 ? 4.560 10.542 -10.628 1.00 95.62 82 TRP A C 1
ATOM 661 O O . TRP A 1 82 ? 4.926 10.330 -11.788 1.00 95.62 82 TRP A O 1
ATOM 671 N N . PHE A 1 83 ? 4.325 11.761 -10.170 1.00 94.38 83 PHE A N 1
ATOM 672 C CA . PHE A 1 83 ? 4.632 12.984 -10.898 1.00 94.38 83 PHE A CA 1
ATOM 673 C C . PHE A 1 83 ? 5.278 14.000 -9.956 1.00 94.38 83 PHE A C 1
ATOM 675 O O . PHE A 1 83 ? 5.243 13.868 -8.733 1.00 94.38 83 PHE A O 1
ATOM 682 N N . LYS A 1 84 ? 5.930 14.999 -10.547 1.00 91.81 84 LYS A N 1
ATOM 683 C CA . LYS A 1 84 ? 6.463 16.147 -9.815 1.00 91.81 84 LYS A CA 1
ATOM 684 C C . LYS A 1 84 ? 5.390 17.231 -9.851 1.00 91.81 84 LYS A C 1
ATOM 686 O O . LYS A 1 84 ? 5.126 17.751 -10.934 1.00 91.81 84 LYS A O 1
ATOM 691 N N . ASN A 1 85 ? 4.770 17.519 -8.711 1.00 89.94 85 ASN A N 1
ATOM 692 C CA . ASN A 1 85 ? 3.854 18.637 -8.576 1.00 89.94 85 ASN A CA 1
ATOM 693 C C . ASN A 1 85 ? 4.670 19.935 -8.591 1.00 89.94 85 ASN A C 1
ATOM 695 O O . ASN A 1 85 ? 5.540 20.151 -7.744 1.00 89.94 85 ASN A O 1
ATOM 699 N N . THR A 1 86 ? 4.420 20.763 -9.601 1.00 85.94 86 THR A N 1
ATOM 700 C CA . THR A 1 86 ? 5.089 22.051 -9.813 1.00 85.94 86 THR A CA 1
ATOM 701 C C . THR A 1 86 ? 4.159 23.235 -9.564 1.00 85.94 86 THR A C 1
ATOM 703 O O . THR A 1 86 ? 4.467 24.331 -10.013 1.00 85.94 86 THR A O 1
ATOM 706 N N . ASP A 1 87 ? 3.041 23.040 -8.853 1.00 84.94 87 ASP A N 1
ATOM 707 C CA . ASP A 1 87 ? 2.181 24.133 -8.372 1.00 84.94 87 ASP A CA 1
ATOM 708 C C . ASP A 1 87 ? 2.973 25.129 -7.519 1.00 84.94 87 ASP A C 1
ATOM 710 O O . ASP A 1 87 ? 2.735 26.330 -7.578 1.00 84.94 87 ASP A O 1
ATOM 714 N N . ASN A 1 88 ? 3.966 24.633 -6.771 1.00 82.38 88 ASN A N 1
ATOM 715 C CA . ASN A 1 88 ? 4.983 25.458 -6.139 1.00 82.38 88 ASN A CA 1
ATOM 716 C C . ASN A 1 88 ? 6.370 25.128 -6.707 1.00 82.38 88 ASN A C 1
ATOM 718 O O . ASN A 1 88 ? 6.998 24.131 -6.341 1.00 82.38 88 ASN A O 1
ATOM 722 N N . CYS A 1 89 ? 6.868 26.007 -7.572 1.00 77.75 89 CYS A N 1
ATOM 723 C CA . CYS A 1 89 ? 8.178 25.888 -8.207 1.00 77.75 89 CYS A CA 1
ATOM 724 C C . CYS A 1 89 ? 9.360 25.887 -7.228 1.00 77.75 89 CYS A C 1
ATOM 726 O O . CYS A 1 89 ? 10.384 25.266 -7.510 1.00 77.75 89 CYS A O 1
ATOM 728 N N . THR A 1 90 ? 9.219 26.529 -6.066 1.00 79.06 90 THR A N 1
ATOM 729 C CA . THR A 1 90 ? 10.295 26.618 -5.063 1.00 79.06 90 THR A CA 1
ATOM 730 C C . THR A 1 90 ? 10.470 25.333 -4.254 1.00 79.06 90 THR A C 1
ATOM 732 O O . THR A 1 90 ? 11.559 25.054 -3.759 1.00 79.06 90 THR A O 1
ATOM 735 N N . SER A 1 91 ? 9.419 24.518 -4.139 1.00 84.25 91 SER A N 1
ATOM 736 C CA . SER A 1 91 ? 9.447 23.266 -3.381 1.00 84.25 91 SER A CA 1
ATOM 737 C C . SER A 1 91 ? 8.556 22.222 -4.051 1.00 84.25 91 SER A C 1
ATOM 739 O O . SER A 1 91 ? 7.458 21.915 -3.574 1.00 84.25 91 SER A O 1
ATOM 741 N N . PRO A 1 92 ? 8.993 21.692 -5.204 1.00 84.81 92 PRO A N 1
ATOM 742 C CA . PRO A 1 92 ? 8.184 20.753 -5.947 1.00 84.81 92 PRO A CA 1
ATOM 743 C C . PRO A 1 92 ? 8.066 19.442 -5.176 1.00 84.81 92 PRO A C 1
ATOM 745 O O . PRO A 1 92 ? 9.069 18.810 -4.829 1.00 84.81 92 PRO A O 1
ATOM 748 N N . LYS A 1 93 ? 6.829 19.015 -4.939 1.00 91.62 93 LYS A N 1
ATOM 749 C CA . LYS A 1 93 ? 6.536 17.770 -4.230 1.00 91.62 93 LYS A CA 1
ATOM 750 C C . LYS A 1 93 ? 6.477 16.611 -5.211 1.00 91.62 93 LYS A C 1
ATOM 752 O O . LYS A 1 93 ? 6.076 16.765 -6.363 1.00 91.62 93 LYS A O 1
ATOM 757 N N . LEU A 1 94 ? 6.909 15.440 -4.764 1.00 94.06 94 LEU A N 1
ATOM 758 C CA . LEU A 1 94 ? 6.747 14.215 -5.533 1.00 94.06 94 LEU A CA 1
ATOM 759 C C . LEU A 1 94 ? 5.487 13.510 -5.043 1.00 94.06 94 LEU A C 1
ATOM 761 O O . LEU A 1 94 ? 5.395 13.160 -3.869 1.00 94.06 94 LEU A O 1
ATOM 765 N N . GLU A 1 95 ? 4.535 13.298 -5.940 1.00 94.56 95 GLU A N 1
ATOM 766 C CA . GLU A 1 95 ? 3.224 12.753 -5.599 1.00 94.56 95 GLU A CA 1
ATOM 767 C C . GLU A 1 95 ? 2.984 11.444 -6.339 1.00 94.56 95 GLU A C 1
ATOM 769 O O . GLU A 1 95 ? 3.277 11.314 -7.530 1.00 94.56 95 GLU A O 1
ATOM 774 N N . LYS A 1 96 ? 2.462 10.450 -5.617 1.00 95.50 96 LYS A N 1
ATOM 775 C CA . LYS A 1 96 ? 2.054 9.168 -6.193 1.00 95.50 96 LYS A CA 1
ATOM 776 C C . LYS A 1 96 ? 0.738 9.356 -6.946 1.00 95.50 96 LYS A C 1
ATOM 778 O O . LYS A 1 96 ? -0.114 10.137 -6.546 1.00 95.50 96 LYS A O 1
ATOM 783 N N . THR A 1 97 ? 0.562 8.603 -8.019 1.00 93.88 97 THR A N 1
ATOM 784 C CA . THR A 1 97 ? -0.685 8.538 -8.782 1.00 93.88 97 THR A CA 1
ATOM 785 C C . THR A 1 97 ? -1.014 7.083 -9.097 1.00 93.88 97 THR A C 1
ATOM 787 O O . THR A 1 97 ? -0.242 6.164 -8.798 1.00 93.88 97 THR A O 1
ATOM 790 N N . GLU A 1 98 ? -2.178 6.859 -9.689 1.00 92.00 98 GLU A N 1
ATOM 791 C CA . GLU A 1 98 ? -2.623 5.529 -10.059 1.00 92.00 98 GLU A CA 1
ATOM 792 C C . GLU A 1 98 ? -1.738 4.895 -11.140 1.00 92.00 98 GLU A C 1
ATOM 794 O O . GLU A 1 98 ? -1.145 5.550 -12.014 1.00 92.00 98 GLU A O 1
ATOM 799 N N . GLY A 1 99 ? -1.678 3.568 -11.068 1.00 93.19 99 GLY A N 1
ATOM 800 C CA . GLY A 1 99 ? -0.875 2.739 -11.946 1.00 93.19 99 GLY A CA 1
ATOM 801 C C . GLY A 1 99 ? 0.535 2.458 -11.441 1.00 93.19 99 GLY A C 1
ATOM 802 O O . GLY A 1 99 ? 0.931 2.769 -10.312 1.00 93.19 99 GLY A O 1
ATOM 803 N N . TYR A 1 100 ? 1.281 1.790 -12.309 1.00 94.75 100 TYR A N 1
ATOM 804 C CA . TYR A 1 100 ? 2.604 1.262 -12.040 1.00 94.75 100 TYR A CA 1
ATOM 805 C C . TYR A 1 100 ? 3.510 1.523 -13.235 1.00 94.75 100 TYR A C 1
ATOM 807 O O . TYR A 1 100 ? 3.104 1.384 -14.393 1.00 94.75 100 TYR A O 1
ATOM 815 N N . ASN A 1 101 ? 4.763 1.855 -12.949 1.00 95.56 101 ASN A N 1
ATOM 816 C CA . ASN A 1 101 ? 5.818 1.909 -13.944 1.00 95.56 101 ASN A CA 1
ATOM 817 C C . ASN A 1 101 ? 6.693 0.668 -13.782 1.00 95.56 101 ASN A C 1
ATOM 819 O O . ASN A 1 101 ? 7.247 0.441 -12.707 1.00 95.56 101 ASN A O 1
ATOM 823 N N . VAL A 1 102 ? 6.859 -0.102 -14.852 1.00 95.69 102 VAL A N 1
ATOM 824 C CA . VAL A 1 102 ? 7.875 -1.152 -14.932 1.00 95.69 102 VAL A CA 1
ATOM 825 C C . VAL A 1 102 ? 9.038 -0.609 -15.738 1.00 95.69 102 VAL A C 1
ATOM 827 O O . VAL A 1 102 ? 8.878 -0.165 -16.881 1.00 95.69 102 VAL A O 1
ATOM 830 N N . ILE A 1 103 ? 10.209 -0.629 -15.118 1.00 96.81 103 ILE A N 1
ATOM 831 C CA . ILE A 1 103 ? 11.441 -0.141 -15.701 1.00 96.81 103 ILE A CA 1
ATOM 832 C C . ILE A 1 103 ? 12.346 -1.334 -15.966 1.00 96.81 103 ILE A C 1
ATOM 834 O O . ILE A 1 103 ? 12.664 -2.090 -15.051 1.00 96.81 103 ILE A O 1
ATOM 838 N N . LEU A 1 104 ? 12.790 -1.456 -17.214 1.00 97.00 104 LEU A N 1
ATOM 839 C CA . LEU A 1 104 ? 13.780 -2.433 -17.645 1.00 97.00 104 LEU A CA 1
ATOM 840 C C . LEU A 1 104 ? 15.047 -1.696 -18.098 1.00 97.00 104 LEU A C 1
ATOM 842 O O . LEU A 1 104 ? 15.064 -1.058 -19.150 1.00 97.00 104 LEU A O 1
ATOM 846 N N . GLU A 1 105 ? 16.094 -1.763 -17.282 1.00 97.38 105 GLU A N 1
ATOM 847 C CA . GLU A 1 105 ? 17.427 -1.244 -17.588 1.00 97.38 105 GLU A CA 1
ATOM 848 C C . GLU A 1 105 ? 18.249 -2.294 -18.332 1.00 97.38 105 GLU A C 1
ATOM 850 O O . GLU A 1 105 ? 18.278 -3.472 -17.963 1.00 97.38 105 GLU A O 1
ATOM 855 N N . PHE A 1 106 ? 18.959 -1.854 -19.365 1.00 96.81 106 PHE A N 1
ATOM 856 C CA . PHE A 1 106 ? 19.803 -2.714 -20.179 1.00 96.81 106 PHE A CA 1
ATOM 857 C C . PHE A 1 106 ? 21.033 -1.965 -20.695 1.00 96.81 106 PHE A C 1
ATOM 859 O O . PHE A 1 106 ? 21.054 -0.740 -20.795 1.00 96.81 106 PHE A O 1
ATOM 866 N N . SER A 1 107 ? 22.056 -2.715 -21.086 1.00 96.00 107 SER A N 1
ATOM 867 C CA . SER A 1 107 ? 23.185 -2.215 -21.869 1.00 96.00 107 SER A CA 1
ATOM 868 C C . SER A 1 107 ? 23.270 -2.944 -23.203 1.00 96.00 107 SER A C 1
ATOM 870 O O . SER A 1 107 ? 22.877 -4.104 -23.310 1.00 96.00 107 SER A O 1
ATOM 872 N N . LYS A 1 108 ? 23.827 -2.275 -24.209 1.00 94.31 108 LYS A N 1
ATOM 873 C CA . LYS A 1 108 ? 24.124 -2.859 -25.520 1.00 94.31 108 LYS A CA 1
ATOM 874 C C . LYS A 1 108 ? 25.627 -3.105 -25.621 1.00 94.31 108 LYS A C 1
ATOM 876 O O . LYS A 1 108 ? 26.395 -2.286 -25.121 1.00 94.31 108 LYS A O 1
ATOM 881 N N . THR A 1 109 ? 26.046 -4.180 -26.279 1.00 92.56 109 THR A N 1
ATOM 882 C CA . THR A 1 109 ? 27.469 -4.396 -26.611 1.00 92.56 109 THR A CA 1
ATOM 883 C C . THR A 1 109 ? 27.989 -3.372 -27.624 1.00 92.56 109 THR A C 1
ATOM 885 O O . THR A 1 109 ? 29.154 -2.996 -27.564 1.00 92.56 109 THR A O 1
ATOM 888 N N . ASN A 1 110 ? 27.106 -2.844 -28.478 1.00 89.00 110 ASN A N 1
ATOM 889 C CA . ASN A 1 110 ? 27.394 -1.803 -29.463 1.00 89.00 110 ASN A CA 1
ATOM 890 C C . ASN A 1 110 ? 26.205 -0.835 -29.594 1.00 89.00 110 ASN A C 1
ATOM 892 O O . ASN A 1 110 ? 25.050 -1.217 -29.399 1.00 89.00 110 ASN A O 1
ATOM 896 N N . LYS A 1 111 ? 26.461 0.433 -29.927 1.00 79.31 111 LYS A N 1
ATOM 897 C CA . LYS A 1 111 ? 25.418 1.463 -30.065 1.00 79.31 111 LYS A CA 1
ATOM 898 C C . LYS A 1 111 ? 24.670 1.413 -31.404 1.00 79.31 111 LYS A C 1
ATOM 900 O O . LYS A 1 111 ? 23.575 1.963 -31.488 1.00 79.31 111 LYS A O 1
ATOM 905 N N . ASN A 1 112 ? 25.219 0.739 -32.416 1.00 82.50 112 ASN A N 1
ATOM 906 C CA . ASN A 1 112 ? 24.822 0.936 -33.816 1.00 82.50 112 ASN A CA 1
ATOM 907 C C . ASN A 1 112 ? 23.624 0.102 -34.310 1.00 82.50 112 ASN A C 1
ATOM 909 O O . ASN A 1 112 ? 23.242 0.237 -35.471 1.00 82.50 112 ASN A O 1
ATOM 913 N N . PHE A 1 113 ? 23.007 -0.736 -33.471 1.00 83.81 113 PHE A N 1
ATOM 914 C CA . PHE A 1 113 ? 21.836 -1.524 -33.874 1.00 83.81 113 PHE A CA 1
ATOM 915 C C . PHE A 1 113 ? 20.524 -0.964 -33.312 1.00 83.81 113 PHE A C 1
ATOM 917 O O . PHE A 1 113 ? 20.444 -0.443 -32.192 1.00 83.81 113 PHE A O 1
ATOM 924 N N . ILE A 1 114 ? 19.467 -1.110 -34.112 1.00 83.81 114 ILE A N 1
ATOM 925 C CA . ILE A 1 114 ? 18.113 -0.674 -33.778 1.00 83.81 114 ILE A CA 1
ATOM 926 C C . ILE A 1 114 ? 17.295 -1.898 -33.386 1.00 83.81 114 ILE A C 1
ATOM 928 O O . ILE A 1 114 ? 17.175 -2.859 -34.147 1.00 83.81 114 ILE A O 1
ATOM 932 N N . PHE A 1 115 ? 16.688 -1.830 -32.208 1.00 89.94 115 PHE A N 1
ATOM 933 C CA . PHE A 1 115 ? 15.759 -2.836 -31.721 1.00 89.94 115 PHE A CA 1
ATOM 934 C C . PHE A 1 115 ? 14.586 -2.172 -31.009 1.00 89.94 115 PHE A C 1
ATOM 936 O O . PHE A 1 115 ? 14.635 -0.997 -30.638 1.00 89.94 115 PHE A O 1
ATOM 943 N N . ASN A 1 116 ? 13.537 -2.953 -30.801 1.00 90.50 116 ASN A N 1
ATOM 944 C CA . ASN A 1 116 ? 12.373 -2.586 -30.027 1.00 90.50 116 ASN A CA 1
ATOM 945 C C . ASN A 1 116 ? 12.088 -3.665 -28.977 1.00 90.50 116 ASN A C 1
ATOM 947 O O . ASN A 1 116 ? 12.353 -4.850 -29.174 1.00 90.50 116 ASN A O 1
ATOM 951 N N . LEU A 1 117 ? 11.524 -3.224 -27.859 1.00 91.81 117 LEU A N 1
ATOM 952 C CA . LEU A 1 117 ? 11.057 -4.074 -26.775 1.00 91.81 117 LEU A CA 1
ATOM 953 C C . LEU A 1 117 ? 9.555 -3.870 -26.663 1.00 91.81 117 LEU A C 1
ATOM 955 O O . LEU A 1 117 ? 9.096 -2.813 -26.206 1.00 91.81 117 LEU A O 1
ATOM 959 N N . ARG A 1 118 ? 8.798 -4.866 -27.124 1.00 91.25 118 ARG A N 1
ATOM 960 C CA . ARG A 1 118 ? 7.339 -4.820 -27.157 1.00 91.25 118 ARG A CA 1
ATOM 961 C C . ARG A 1 118 ? 6.766 -5.719 -26.060 1.00 91.25 118 ARG A C 1
ATOM 963 O O . ARG A 1 118 ? 6.861 -6.938 -26.190 1.00 91.25 118 ARG A O 1
ATOM 970 N N . PRO A 1 119 ? 6.159 -5.156 -25.006 1.00 91.75 119 PRO A N 1
ATOM 971 C CA . PRO A 1 119 ? 5.467 -5.967 -24.016 1.00 91.75 119 PRO A CA 1
ATOM 972 C C . PRO A 1 119 ? 4.231 -6.650 -24.624 1.00 91.75 119 PRO A C 1
ATOM 974 O O . PRO A 1 119 ? 3.464 -6.026 -25.359 1.00 91.75 119 PRO A O 1
ATOM 977 N N . ILE A 1 120 ? 4.035 -7.922 -24.288 1.00 89.56 120 ILE A N 1
ATOM 978 C CA . ILE A 1 120 ? 2.790 -8.675 -24.423 1.00 89.56 120 ILE A CA 1
ATOM 979 C C . ILE A 1 120 ? 2.214 -8.803 -23.015 1.00 89.56 120 ILE A C 1
ATOM 981 O O . ILE A 1 120 ? 2.842 -9.374 -22.120 1.00 89.56 120 ILE A O 1
ATOM 985 N N . THR A 1 121 ? 1.026 -8.254 -22.812 1.00 78.44 121 THR A N 1
ATOM 986 C CA . THR A 1 121 ? 0.274 -8.425 -21.572 1.00 78.44 121 THR A CA 1
ATOM 987 C C . THR A 1 121 ? -1.218 -8.425 -21.876 1.00 78.44 121 THR A C 1
ATOM 989 O O . THR A 1 121 ? -1.652 -7.867 -22.885 1.00 78.44 121 THR A O 1
ATOM 992 N N . THR A 1 122 ? -1.985 -9.065 -21.001 1.00 75.19 122 THR A N 1
ATOM 993 C CA . THR A 1 122 ? -3.446 -8.974 -20.951 1.00 75.19 122 THR A CA 1
ATOM 994 C C . THR A 1 122 ? -3.919 -7.701 -20.245 1.00 75.19 122 THR A C 1
ATOM 996 O O . THR A 1 122 ? -5.088 -7.340 -20.358 1.00 75.19 122 THR A O 1
ATOM 999 N N . ASP A 1 123 ? -3.034 -7.012 -19.518 1.00 74.56 123 ASP A N 1
ATOM 1000 C CA . ASP A 1 123 ? -3.360 -5.770 -18.822 1.00 74.56 123 ASP A CA 1
ATOM 1001 C C . ASP A 1 123 ? -3.500 -4.580 -19.776 1.00 74.56 123 ASP A C 1
ATOM 1003 O O . ASP A 1 123 ? -2.810 -4.461 -20.792 1.00 74.56 123 ASP A O 1
ATOM 1007 N N . LYS A 1 124 ? -4.363 -3.631 -19.395 1.00 75.12 124 LYS A N 1
ATOM 1008 C CA . LYS A 1 124 ? -4.508 -2.359 -20.107 1.00 75.12 124 LYS A CA 1
ATOM 1009 C C . LYS A 1 124 ? -3.233 -1.525 -19.954 1.00 75.12 124 LYS A C 1
ATOM 1011 O O . LYS A 1 124 ? -2.864 -1.116 -18.848 1.00 75.12 124 LYS A O 1
ATOM 1016 N N . PHE A 1 125 ? -2.583 -1.233 -21.078 1.00 74.06 125 PHE A N 1
ATOM 1017 C CA . PHE A 1 125 ? -1.496 -0.259 -21.126 1.00 74.06 125 PHE A CA 1
ATOM 1018 C C . PHE A 1 125 ? -2.018 1.148 -20.845 1.00 74.06 125 PHE A C 1
ATOM 1020 O O . PHE A 1 125 ? -3.085 1.543 -21.318 1.00 74.06 125 PHE A O 1
ATOM 1027 N N . GLY A 1 126 ? -1.231 1.940 -20.116 1.00 65.75 126 GLY A N 1
ATOM 1028 C CA . GLY A 1 126 ? -1.499 3.370 -20.005 1.00 65.75 126 GLY A CA 1
ATOM 1029 C C . GLY A 1 126 ? -1.323 4.078 -21.356 1.00 65.75 126 GLY A C 1
ATOM 1030 O O . GLY A 1 126 ? -0.467 3.692 -22.152 1.00 65.75 126 GLY A O 1
ATOM 1031 N N . LYS A 1 127 ? -2.066 5.174 -21.571 1.00 64.44 127 LYS A N 1
ATOM 1032 C CA . LYS A 1 127 ? -2.064 6.015 -22.794 1.00 64.44 127 LYS A CA 1
ATOM 1033 C C . LYS A 1 127 ? -0.667 6.481 -23.264 1.00 64.44 127 LYS A C 1
ATOM 1035 O O . LYS A 1 127 ? -0.502 6.837 -24.422 1.00 64.44 127 LYS A O 1
ATOM 1040 N N . TYR A 1 128 ? 0.333 6.448 -22.379 1.00 66.56 128 TYR A N 1
ATOM 1041 C CA . TYR A 1 128 ? 1.712 6.901 -22.619 1.00 66.56 128 TYR A CA 1
ATOM 1042 C C . TYR A 1 128 ? 2.778 5.807 -22.410 1.00 66.56 128 TYR A C 1
ATOM 1044 O O . TYR A 1 128 ? 3.959 6.105 -22.232 1.00 66.56 128 TYR A O 1
ATOM 1052 N N . SER A 1 129 ? 2.389 4.531 -22.381 1.00 63.03 129 SER A N 1
ATOM 1053 C CA . SER A 1 129 ? 3.339 3.419 -22.279 1.00 63.03 129 SER A CA 1
ATOM 1054 C C . SER A 1 129 ? 4.038 3.238 -23.625 1.00 63.03 129 SER A C 1
ATOM 1056 O O . SER A 1 129 ? 3.317 3.030 -24.593 1.00 63.03 129 SER A O 1
ATOM 1058 N N . ASN A 1 130 ? 5.381 3.341 -23.698 1.00 62.16 130 ASN A N 1
ATOM 1059 C CA . ASN A 1 130 ? 6.272 2.655 -24.672 1.00 62.16 130 ASN A CA 1
ATOM 1060 C C . ASN A 1 130 ? 7.634 3.322 -24.964 1.00 62.16 130 ASN A C 1
ATOM 1062 O O . ASN A 1 130 ? 8.353 2.834 -25.842 1.00 62.16 130 ASN A O 1
ATOM 1066 N N . GLY A 1 131 ? 8.066 4.350 -24.232 1.00 77.12 131 GLY A N 1
ATOM 1067 C CA . GLY A 1 131 ? 9.381 4.959 -24.469 1.00 77.12 131 GLY A CA 1
ATOM 1068 C C . GLY A 1 131 ? 10.548 3.977 -24.271 1.00 77.12 131 GLY A C 1
ATOM 1069 O O . GLY A 1 131 ? 10.759 3.477 -23.165 1.00 77.12 131 GLY A O 1
ATOM 1070 N N . ILE A 1 132 ? 11.318 3.708 -25.334 1.00 88.12 132 ILE A N 1
ATOM 1071 C CA . ILE A 1 132 ? 12.655 3.106 -25.239 1.00 88.12 132 ILE A CA 1
ATOM 1072 C C . ILE A 1 132 ? 13.698 4.226 -25.320 1.00 88.12 132 ILE A C 1
ATOM 1074 O O . ILE A 1 132 ? 13.723 5.004 -26.269 1.00 88.12 132 ILE A O 1
ATOM 1078 N N . LYS A 1 133 ? 14.520 4.341 -24.280 1.00 89.81 133 LYS A N 1
ATOM 1079 C CA . LYS A 1 133 ? 15.688 5.226 -24.199 1.00 89.81 133 LYS A CA 1
ATOM 1080 C C . LYS A 1 133 ? 16.950 4.426 -24.536 1.00 89.81 133 LYS A C 1
ATOM 1082 O O . LYS A 1 133 ? 16.882 3.219 -24.759 1.00 89.81 133 LYS A O 1
ATOM 1087 N N . GLU A 1 134 ? 18.110 5.081 -24.552 1.00 90.00 134 GLU A N 1
ATOM 1088 C CA . GLU A 1 134 ? 19.389 4.450 -24.925 1.00 90.00 134 GLU A CA 1
ATOM 1089 C C . GLU A 1 134 ? 19.703 3.176 -24.117 1.00 90.00 134 GLU A C 1
ATOM 1091 O O . GLU A 1 134 ? 20.178 2.194 -24.688 1.00 90.00 134 GLU A O 1
ATOM 1096 N N . ASN A 1 135 ? 19.393 3.178 -22.818 1.00 94.25 135 ASN A N 1
ATOM 1097 C CA . ASN A 1 135 ? 19.735 2.126 -21.852 1.00 94.25 135 ASN A CA 1
ATOM 1098 C C . ASN A 1 135 ? 18.559 1.697 -20.950 1.00 94.25 135 ASN A C 1
ATOM 1100 O O . ASN A 1 135 ? 18.754 1.044 -19.923 1.00 94.25 135 ASN A O 1
ATOM 1104 N N . LYS A 1 136 ? 17.332 2.115 -21.276 1.00 94.62 136 LYS A N 1
ATOM 1105 C CA . LYS A 1 136 ? 16.168 1.907 -20.407 1.00 94.62 136 LYS A CA 1
ATOM 1106 C C . LYS A 1 136 ? 14.882 1.826 -21.217 1.00 94.62 136 LYS A C 1
ATOM 1108 O O . LYS A 1 136 ? 14.654 2.635 -22.111 1.00 94.62 136 LYS A O 1
ATOM 1113 N N . LYS A 1 137 ? 14.010 0.881 -20.879 1.00 94.62 137 LYS A N 1
ATOM 1114 C CA . LYS A 1 137 ? 12.635 0.789 -21.376 1.00 94.62 137 LYS A CA 1
ATOM 1115 C C . LYS A 1 137 ? 11.679 1.102 -20.234 1.00 94.62 137 LYS A C 1
ATOM 1117 O O . LYS A 1 137 ? 11.795 0.539 -19.148 1.00 94.62 137 LYS A O 1
ATOM 1122 N N . GLU A 1 138 ? 10.736 1.995 -20.503 1.00 94.44 138 GLU A N 1
ATOM 1123 C CA . GLU A 1 138 ? 9.696 2.396 -19.560 1.00 94.44 138 GLU A CA 1
ATOM 1124 C C . GLU A 1 138 ? 8.343 1.894 -20.064 1.00 94.44 138 GLU A C 1
ATOM 1126 O O . GLU A 1 138 ? 7.959 2.128 -21.215 1.00 94.44 138 GLU A O 1
ATOM 1131 N N . MET A 1 139 ? 7.632 1.171 -19.205 1.00 94.12 139 MET A N 1
ATOM 1132 C CA . MET A 1 139 ? 6.316 0.609 -19.493 1.00 94.12 139 MET A CA 1
ATOM 1133 C C . MET A 1 139 ? 5.362 1.009 -18.377 1.00 94.12 139 MET A C 1
ATOM 1135 O O . MET A 1 139 ? 5.728 0.944 -17.204 1.00 94.12 139 MET A O 1
ATOM 1139 N N . ARG A 1 140 ? 4.143 1.417 -18.732 1.00 93.31 140 ARG A N 1
ATOM 1140 C CA . ARG A 1 140 ? 3.144 1.866 -17.760 1.00 93.31 140 ARG A CA 1
ATOM 1141 C C . ARG A 1 140 ? 1.902 0.993 -17.809 1.00 93.31 140 ARG A C 1
ATOM 1143 O O . ARG A 1 140 ? 1.316 0.805 -18.877 1.00 93.31 140 ARG A O 1
ATOM 1150 N N . PHE A 1 141 ? 1.481 0.537 -16.638 1.00 92.19 141 PHE A N 1
ATOM 1151 C CA . PHE A 1 141 ? 0.343 -0.352 -16.455 1.00 92.19 141 PHE A CA 1
ATOM 1152 C C . PHE A 1 141 ? -0.655 0.254 -15.472 1.00 92.19 141 PHE A C 1
ATOM 1154 O O . PHE A 1 141 ? -0.262 0.945 -14.531 1.00 92.19 141 PHE A O 1
ATOM 1161 N N . VAL A 1 142 ? -1.944 -0.001 -15.695 1.00 91.00 142 VAL A N 1
ATOM 1162 C CA . VAL A 1 142 ? -3.001 0.363 -14.737 1.00 91.00 142 VAL A CA 1
ATOM 1163 C C . VAL A 1 142 ? -2.935 -0.559 -13.516 1.00 91.00 142 VAL A C 1
ATOM 1165 O O . VAL A 1 142 ? -2.867 -0.089 -12.384 1.00 91.00 142 VAL A O 1
ATOM 1168 N N . ASN A 1 143 ? -2.849 -1.867 -13.760 1.00 91.25 143 ASN A N 1
ATOM 1169 C CA . ASN A 1 143 ? -2.683 -2.894 -12.733 1.00 91.25 143 ASN A CA 1
ATOM 1170 C C . ASN A 1 143 ? -1.238 -3.384 -12.694 1.00 91.25 143 ASN A C 1
ATOM 1172 O O . ASN A 1 143 ? -0.498 -3.202 -13.656 1.00 91.25 143 ASN A O 1
ATOM 1176 N N . LEU A 1 144 ? -0.821 -3.990 -11.584 1.00 92.06 144 LEU A N 1
ATOM 1177 C CA . LEU A 1 144 ? 0.509 -4.579 -11.472 1.00 92.06 144 LEU A CA 1
ATOM 1178 C C . LEU A 1 144 ? 0.495 -6.008 -12.040 1.00 92.06 144 LEU A C 1
ATOM 1180 O O . LEU A 1 144 ? -0.021 -6.895 -11.356 1.00 92.06 144 LEU A O 1
ATOM 1184 N N . PRO A 1 145 ? 1.068 -6.267 -13.232 1.00 91.00 145 PRO A N 1
ATOM 1185 C CA . PRO A 1 145 ? 1.151 -7.629 -13.743 1.00 91.00 145 PRO A CA 1
ATOM 1186 C C . PRO A 1 145 ? 2.014 -8.501 -12.824 1.00 91.00 145 PRO A C 1
ATOM 1188 O O . PRO A 1 145 ? 3.029 -8.062 -12.296 1.00 91.00 145 PRO A O 1
ATOM 1191 N N . SER A 1 146 ? 1.654 -9.769 -12.646 1.00 92.12 146 SER A N 1
ATOM 1192 C CA . SER A 1 146 ? 2.540 -10.746 -11.992 1.00 92.12 146 SER A CA 1
ATOM 1193 C C . SER A 1 146 ? 3.615 -11.271 -12.950 1.00 92.12 146 SER A C 1
ATOM 1195 O O . SER A 1 146 ? 4.692 -11.693 -12.526 1.00 92.12 146 SER A O 1
ATOM 1197 N N . LYS A 1 147 ? 3.332 -11.222 -14.254 1.00 94.25 147 LYS A N 1
ATOM 1198 C CA . LYS A 1 147 ? 4.178 -11.711 -15.340 1.00 94.25 147 LYS A CA 1
ATOM 1199 C C . LYS A 1 147 ? 4.065 -10.780 -16.542 1.00 94.25 147 LYS A C 1
ATOM 1201 O O . LYS A 1 147 ? 2.966 -10.383 -16.915 1.00 94.25 147 LYS A O 1
ATOM 1206 N N . ILE A 1 148 ? 5.193 -10.472 -17.174 1.00 94.56 148 ILE A N 1
ATOM 1207 C CA . ILE A 1 148 ? 5.253 -9.681 -18.409 1.00 94.56 148 ILE A CA 1
ATOM 1208 C C . ILE A 1 148 ? 6.086 -10.457 -19.418 1.00 94.56 148 ILE A C 1
ATOM 1210 O O . ILE A 1 148 ? 7.183 -10.907 -19.101 1.00 94.56 148 ILE A O 1
ATOM 1214 N N . GLN A 1 149 ? 5.595 -10.601 -20.643 1.00 96.00 149 GLN A N 1
ATOM 1215 C CA . GLN A 1 149 ? 6.411 -11.086 -21.753 1.00 96.00 149 GLN A CA 1
ATOM 1216 C C . GLN A 1 149 ? 6.849 -9.891 -22.592 1.00 96.00 149 GLN A C 1
ATOM 1218 O O . GLN A 1 149 ? 6.072 -8.967 -22.800 1.00 96.00 149 GLN A O 1
ATOM 1223 N N . ILE A 1 150 ? 8.088 -9.873 -23.066 1.00 95.31 150 ILE A N 1
ATOM 1224 C CA . ILE A 1 150 ? 8.629 -8.804 -23.903 1.00 95.31 150 ILE A CA 1
ATOM 1225 C C . ILE A 1 150 ? 9.219 -9.439 -25.153 1.00 95.31 150 ILE A C 1
ATOM 1227 O O . ILE A 1 150 ? 10.220 -10.147 -25.084 1.00 95.31 150 ILE A O 1
ATOM 1231 N N . ILE A 1 151 ? 8.619 -9.147 -26.304 1.00 94.50 151 ILE A N 1
ATOM 1232 C CA . ILE A 1 151 ? 9.182 -9.514 -27.602 1.00 94.50 151 ILE A CA 1
ATOM 1233 C C . ILE A 1 151 ? 10.343 -8.572 -27.894 1.00 94.50 151 ILE A C 1
ATOM 1235 O O . ILE A 1 151 ? 10.175 -7.345 -27.910 1.00 94.50 151 ILE A O 1
ATOM 1239 N N . VAL A 1 152 ? 11.504 -9.156 -28.169 1.00 94.44 152 VAL A N 1
ATOM 1240 C CA . VAL A 1 152 ? 12.672 -8.441 -28.668 1.00 94.44 152 VAL A CA 1
ATOM 1241 C C . VAL A 1 152 ? 12.623 -8.483 -30.186 1.00 94.44 152 VAL A C 1
ATOM 1243 O O . VAL A 1 152 ? 12.686 -9.546 -30.804 1.00 94.44 152 VAL A O 1
ATOM 1246 N N . GLN A 1 153 ? 12.459 -7.310 -30.779 1.00 91.62 153 GLN A N 1
ATOM 1247 C CA . GLN A 1 153 ? 12.347 -7.134 -32.218 1.00 91.62 153 GLN A CA 1
ATOM 1248 C C . GLN A 1 153 ? 13.569 -6.384 -32.721 1.00 91.62 153 GLN A C 1
ATOM 1250 O O . GLN A 1 153 ? 13.894 -5.324 -32.194 1.00 91.62 153 GLN A O 1
ATOM 1255 N N . GLU A 1 154 ? 14.215 -6.889 -33.758 1.00 88.88 154 GLU A N 1
ATOM 1256 C CA . GLU A 1 154 ? 15.344 -6.226 -34.402 1.00 88.88 154 GLU A CA 1
ATOM 1257 C C . GLU A 1 154 ? 14.988 -5.805 -35.825 1.00 88.88 154 GLU A C 1
ATOM 1259 O O . GLU A 1 154 ? 14.160 -6.425 -36.509 1.00 88.88 154 GLU A O 1
ATOM 1264 N N . ARG A 1 155 ? 15.621 -4.718 -36.264 1.00 83.56 155 ARG A N 1
ATOM 1265 C CA . ARG A 1 155 ? 15.522 -4.264 -37.646 1.00 83.56 155 ARG A CA 1
ATOM 1266 C C . ARG A 1 155 ? 16.453 -5.099 -38.525 1.00 83.56 155 ARG A C 1
ATOM 1268 O O . ARG A 1 155 ? 17.542 -5.465 -38.094 1.00 83.56 155 ARG A O 1
ATOM 1275 N N . SER A 1 156 ? 16.036 -5.381 -39.758 1.00 80.38 156 SER A N 1
ATOM 1276 C CA . SER A 1 156 ? 16.944 -5.960 -40.750 1.00 80.38 156 SER A CA 1
ATOM 1277 C C . SER A 1 156 ? 18.102 -4.986 -41.040 1.00 80.38 156 SER A C 1
ATOM 1279 O O . SER A 1 156 ? 17.836 -3.803 -41.280 1.00 80.38 156 SER A O 1
ATOM 1281 N N . PRO A 1 157 ? 19.370 -5.438 -41.033 1.00 73.88 157 PRO A N 1
ATOM 1282 C CA . PRO A 1 157 ? 20.510 -4.623 -41.449 1.00 73.88 157 PRO A CA 1
ATOM 1283 C C . PRO A 1 157 ? 20.537 -4.388 -42.966 1.00 73.88 157 PRO A C 1
ATOM 1285 O O . PRO A 1 157 ? 21.254 -3.501 -43.428 1.00 73.88 157 PRO A O 1
ATOM 1288 N N . ASP A 1 158 ? 19.756 -5.152 -43.739 1.00 79.00 158 ASP A N 1
ATOM 1289 C CA . ASP A 1 158 ? 19.641 -4.976 -45.182 1.00 79.00 158 ASP A CA 1
ATOM 1290 C C . ASP A 1 158 ? 18.963 -3.636 -45.514 1.00 79.00 158 ASP A C 1
ATOM 1292 O O . ASP A 1 158 ? 17.759 -3.437 -45.302 1.00 79.00 158 ASP A O 1
ATOM 1296 N N . LYS A 1 159 ? 19.759 -2.711 -46.061 1.00 69.12 159 LYS A N 1
ATOM 1297 C CA . LYS A 1 159 ? 19.313 -1.376 -46.476 1.00 69.12 159 LYS A CA 1
ATOM 1298 C C . LYS A 1 159 ? 18.225 -1.435 -47.554 1.00 69.12 159 LYS A C 1
ATOM 1300 O O . LYS A 1 159 ? 17.404 -0.523 -47.598 1.00 69.12 159 LYS A O 1
ATOM 1305 N N . ASN A 1 160 ? 18.182 -2.504 -48.355 1.00 73.94 160 ASN A N 1
ATOM 1306 C CA . ASN A 1 160 ? 17.222 -2.683 -49.446 1.00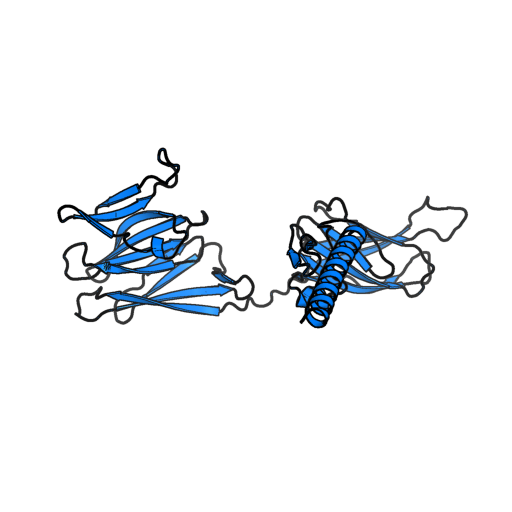 73.94 160 ASN A CA 1
ATOM 1307 C C . ASN A 1 160 ? 15.848 -3.162 -48.953 1.00 73.94 160 ASN A C 1
ATOM 1309 O O . ASN A 1 160 ? 14.843 -2.939 -49.620 1.00 73.94 160 ASN A O 1
ATOM 1313 N N . VAL A 1 161 ? 15.783 -3.784 -47.769 1.00 61.88 161 VAL A N 1
ATOM 1314 C CA . VAL A 1 161 ? 14.522 -4.249 -47.158 1.00 61.88 161 VAL A CA 1
ATOM 1315 C C . VAL A 1 161 ? 13.869 -3.137 -46.324 1.00 61.88 161 VAL A C 1
ATOM 1317 O O . VAL A 1 161 ? 12.658 -3.127 -46.115 1.00 61.88 161 VAL A O 1
ATOM 1320 N N . GLY A 1 162 ? 14.631 -2.135 -45.880 1.00 56.25 162 GLY A N 1
ATOM 1321 C CA . GLY A 1 162 ? 14.079 -0.983 -45.165 1.00 56.25 162 GLY A CA 1
ATOM 1322 C C . GLY A 1 162 ? 13.433 -1.351 -43.817 1.00 56.25 162 GLY A C 1
ATOM 1323 O O . GLY A 1 162 ? 13.868 -2.264 -43.120 1.00 56.25 162 GLY A O 1
ATOM 1324 N N . TRP A 1 163 ? 12.419 -0.592 -43.385 1.00 56.38 163 TRP A N 1
ATOM 1325 C CA . TRP A 1 163 ? 11.688 -0.830 -42.122 1.00 56.38 163 TRP A CA 1
ATOM 1326 C C . TRP A 1 163 ? 10.613 -1.930 -42.220 1.00 56.38 163 TRP A C 1
ATOM 1328 O O . TRP A 1 163 ? 9.885 -2.152 -41.255 1.00 56.38 163 TRP A O 1
ATOM 1338 N N . THR A 1 164 ? 10.465 -2.598 -43.366 1.00 64.69 164 THR A N 1
ATOM 1339 C CA . THR A 1 164 ? 9.249 -3.379 -43.657 1.00 64.69 164 THR A CA 1
ATOM 1340 C C . THR A 1 164 ? 9.236 -4.769 -43.025 1.00 64.69 164 THR A C 1
ATOM 1342 O O . THR A 1 164 ? 8.157 -5.303 -42.778 1.00 64.69 164 THR A O 1
ATOM 1345 N N . LYS A 1 165 ? 10.401 -5.350 -42.700 1.00 78.12 165 LYS A N 1
ATOM 1346 C CA . LYS A 1 165 ? 10.485 -6.693 -42.107 1.00 78.12 165 LYS A CA 1
ATOM 1347 C C . LYS A 1 165 ? 11.083 -6.665 -40.703 1.00 78.12 165 LYS A C 1
ATOM 1349 O O . LYS A 1 165 ? 12.289 -6.511 -40.516 1.00 78.12 165 LYS A O 1
ATOM 1354 N N . ILE A 1 166 ? 10.215 -6.843 -39.711 1.00 82.56 166 ILE A N 1
ATOM 1355 C CA . ILE A 1 166 ? 10.598 -7.010 -38.308 1.00 82.56 166 ILE A CA 1
ATOM 1356 C C . ILE A 1 166 ? 11.019 -8.465 -38.090 1.00 82.56 166 ILE A C 1
ATOM 1358 O O . ILE A 1 166 ? 10.268 -9.380 -38.426 1.00 82.56 166 ILE A O 1
ATOM 1362 N N . THR A 1 167 ? 12.193 -8.681 -37.497 1.00 88.75 167 THR A N 1
ATOM 1363 C CA . THR A 1 167 ? 12.633 -10.018 -37.073 1.00 88.75 167 THR A CA 1
ATOM 1364 C C . THR A 1 167 ? 12.482 -10.135 -35.562 1.00 88.75 167 THR A C 1
ATOM 1366 O O . THR A 1 167 ? 12.900 -9.246 -34.823 1.00 88.75 167 THR A O 1
ATOM 1369 N N . VAL A 1 168 ? 11.855 -11.213 -35.088 1.00 92.38 168 VAL A N 1
ATOM 1370 C CA . VAL A 1 168 ? 11.780 -11.514 -33.653 1.00 92.38 168 VAL A CA 1
ATOM 1371 C C . VAL A 1 168 ? 13.035 -12.282 -33.254 1.00 92.38 168 VAL A C 1
ATOM 1373 O O . VAL A 1 168 ? 13.229 -13.429 -33.676 1.00 92.38 16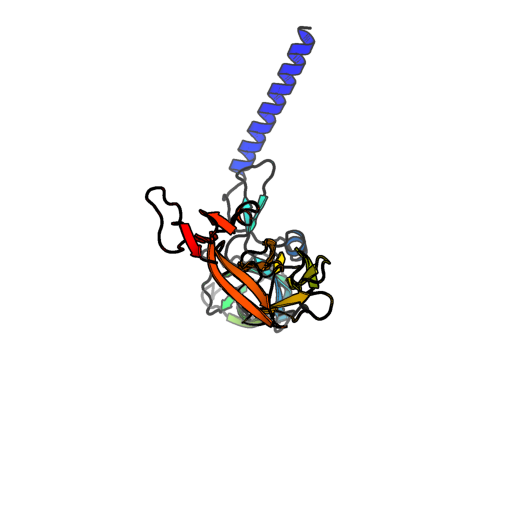8 VAL A O 1
ATOM 1376 N N . SER A 1 169 ? 13.884 -11.646 -32.450 1.00 93.25 169 SER A N 1
ATOM 1377 C CA . SER A 1 169 ? 15.118 -12.250 -31.945 1.00 93.25 169 SER A CA 1
ATOM 1378 C C . SER A 1 169 ? 14.800 -13.220 -30.813 1.00 93.25 169 SER A C 1
ATOM 1380 O O . SER A 1 169 ? 15.220 -14.371 -30.870 1.00 93.25 169 SER A O 1
ATOM 1382 N N . ASP A 1 170 ? 14.004 -12.777 -29.834 1.00 95.38 170 ASP A N 1
ATOM 1383 C CA . ASP A 1 170 ? 13.709 -13.543 -28.619 1.00 95.38 170 ASP A CA 1
ATOM 1384 C C . ASP A 1 170 ? 12.429 -13.046 -27.912 1.00 95.38 170 ASP A C 1
ATOM 1386 O O . ASP A 1 170 ? 11.855 -12.014 -28.277 1.00 95.38 170 ASP A O 1
ATOM 1390 N N . THR A 1 171 ? 11.992 -13.767 -26.876 1.00 96.50 171 THR A N 1
ATOM 1391 C CA . THR A 1 171 ? 10.930 -13.368 -25.944 1.00 96.50 171 THR A CA 1
ATOM 1392 C C . THR A 1 171 ? 11.431 -13.440 -24.504 1.00 96.50 171 THR A C 1
ATOM 1394 O O . THR A 1 171 ? 11.578 -14.511 -23.923 1.00 96.50 171 THR A O 1
ATOM 1397 N N . LEU A 1 172 ? 11.639 -12.274 -23.898 1.00 96.31 172 LEU A N 1
ATOM 1398 C CA . LEU A 1 172 ? 12.026 -12.141 -22.500 1.00 96.31 172 LEU A CA 1
ATOM 1399 C C . LEU A 1 172 ? 10.799 -12.285 -21.595 1.00 96.31 172 LEU A C 1
ATOM 1401 O O . LEU A 1 172 ? 9.835 -11.532 -21.730 1.00 96.31 172 LEU A O 1
ATOM 1405 N N . VAL A 1 173 ? 10.838 -13.209 -20.638 1.00 96.56 173 VAL A N 1
ATOM 1406 C CA . VAL A 1 173 ? 9.781 -13.362 -19.633 1.00 96.56 173 VAL A CA 1
ATOM 1407 C C . VAL A 1 173 ? 10.244 -12.735 -18.326 1.00 96.56 173 VAL A C 1
ATOM 1409 O O . VAL A 1 173 ? 11.267 -13.117 -17.772 1.00 96.56 173 VAL A O 1
ATOM 1412 N N . LEU A 1 174 ? 9.483 -11.775 -17.819 1.00 95.81 174 LEU A N 1
ATOM 1413 C CA . LEU A 1 174 ? 9.696 -11.137 -16.530 1.00 95.81 174 LEU A CA 1
ATOM 1414 C C . LEU A 1 174 ? 8.670 -11.683 -15.542 1.00 95.81 174 LEU A C 1
ATOM 1416 O O . LEU A 1 174 ? 7.468 -11.528 -15.757 1.00 95.81 174 LEU A O 1
ATOM 1420 N N . ASN A 1 175 ? 9.130 -12.268 -14.441 1.00 94.88 175 ASN A N 1
ATOM 1421 C CA . ASN A 1 175 ? 8.259 -12.674 -13.339 1.00 94.88 175 ASN A CA 1
ATOM 1422 C C . ASN A 1 175 ? 8.455 -11.709 -12.179 1.00 94.88 175 ASN A C 1
ATOM 1424 O O . ASN A 1 175 ? 9.596 -11.473 -11.776 1.00 94.88 175 ASN A O 1
ATOM 1428 N N . LEU A 1 176 ? 7.374 -11.124 -11.664 1.00 93.75 176 LEU A N 1
ATOM 1429 C CA . LEU A 1 176 ? 7.467 -10.243 -10.509 1.00 93.75 176 LEU A CA 1
ATOM 1430 C C . LEU A 1 176 ? 8.025 -11.082 -9.363 1.00 93.75 176 LEU A C 1
ATOM 1432 O O . LEU A 1 176 ? 7.410 -12.068 -8.954 1.00 93.75 176 LEU A O 1
ATOM 1436 N N . SER A 1 177 ? 9.207 -10.718 -8.867 1.00 88.06 177 SER A N 1
ATOM 1437 C CA . SER A 1 177 ? 9.778 -11.354 -7.695 1.00 88.06 177 SER A CA 1
ATOM 1438 C C . SER A 1 177 ? 8.866 -10.977 -6.536 1.00 88.06 177 SER A C 1
ATOM 1440 O O . SER A 1 177 ? 9.038 -9.929 -5.909 1.00 88.06 177 SER A O 1
ATOM 1442 N N . SER A 1 178 ? 7.883 -11.825 -6.232 1.00 63.03 178 SER A N 1
ATOM 1443 C CA . SER A 1 178 ? 7.229 -11.784 -4.940 1.00 63.03 178 SER A CA 1
ATOM 1444 C C . SER A 1 178 ? 8.307 -12.174 -3.940 1.00 63.03 178 SER A C 1
ATOM 1446 O O . SER A 1 178 ? 8.436 -13.333 -3.542 1.00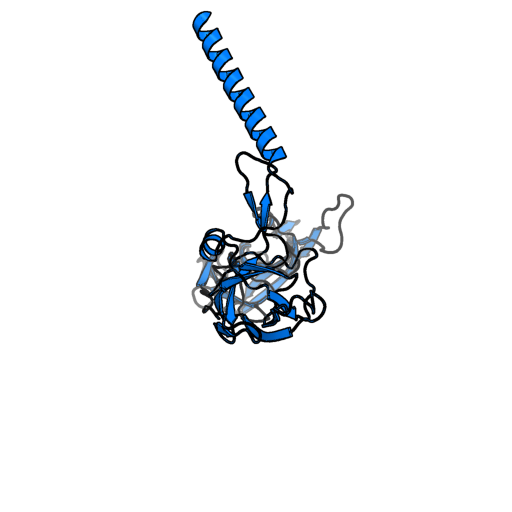 63.03 178 SER A O 1
ATOM 1448 N N . LYS A 1 179 ? 9.119 -11.208 -3.505 1.00 53.19 179 LYS A N 1
ATOM 1449 C CA . LYS A 1 179 ? 9.626 -11.313 -2.154 1.00 53.19 179 LYS A CA 1
ATOM 1450 C C . LYS A 1 179 ? 8.347 -11.339 -1.328 1.00 53.19 179 LYS A C 1
ATOM 1452 O O . LYS A 1 179 ? 7.776 -10.292 -1.047 1.00 53.19 179 LYS A O 1
ATOM 1457 N N . LYS A 1 180 ? 7.910 -12.538 -0.924 1.00 47.75 180 LYS A N 1
ATOM 1458 C CA . LYS A 1 180 ? 7.327 -12.723 0.401 1.00 47.75 180 LYS A CA 1
ATOM 1459 C C . LYS A 1 180 ? 8.418 -12.259 1.361 1.00 47.75 180 LYS A C 1
ATOM 1461 O O . LYS A 1 180 ? 9.134 -13.054 1.956 1.00 47.75 180 LYS A O 1
ATOM 1466 N N . LYS A 1 181 ? 8.644 -10.947 1.411 1.00 47.25 181 LYS A N 1
ATOM 1467 C CA . LYS A 1 181 ? 9.312 -10.299 2.512 1.00 47.25 181 LYS A CA 1
ATOM 1468 C C . LYS A 1 181 ? 8.427 -10.743 3.658 1.00 47.25 181 LYS A C 1
ATOM 1470 O O . LYS A 1 181 ? 7.232 -10.459 3.614 1.00 47.25 181 LYS A O 1
ATOM 1475 N N . ALA A 1 182 ? 8.948 -11.608 4.527 1.00 45.47 182 ALA A N 1
ATOM 1476 C CA . ALA A 1 182 ? 8.211 -12.035 5.700 1.00 45.47 182 ALA A CA 1
ATOM 1477 C C . ALA A 1 182 ? 7.712 -10.741 6.335 1.00 45.47 182 ALA A C 1
ATOM 1479 O O . ALA A 1 182 ? 8.524 -9.899 6.728 1.00 45.47 182 ALA A O 1
ATOM 1480 N N . LEU A 1 183 ? 6.404 -10.515 6.218 1.00 53.38 183 LEU A N 1
ATOM 1481 C CA . LEU A 1 183 ? 5.782 -9.251 6.557 1.00 53.38 183 LEU A CA 1
ATOM 1482 C C . LEU A 1 183 ? 6.207 -9.008 8.004 1.00 53.38 183 LEU A C 1
ATOM 1484 O O . LEU A 1 183 ? 5.991 -9.893 8.837 1.00 53.38 183 LEU A O 1
ATOM 1488 N N . LYS A 1 184 ? 6.908 -7.902 8.294 1.00 50.22 184 LYS A N 1
ATOM 1489 C CA . LYS A 1 184 ? 7.317 -7.575 9.669 1.00 50.22 184 LYS A CA 1
ATOM 1490 C C . LYS A 1 184 ? 6.062 -7.152 10.431 1.00 50.22 184 LYS A C 1
ATOM 1492 O O . LYS A 1 184 ? 5.852 -5.974 10.696 1.00 50.22 184 LYS A O 1
ATOM 1497 N N . ARG A 1 185 ? 5.212 -8.136 10.717 1.00 61.84 185 ARG A N 1
ATOM 1498 C CA . ARG A 1 185 ? 4.028 -8.026 11.554 1.00 61.84 185 ARG A CA 1
ATOM 1499 C C . ARG A 1 185 ? 4.533 -7.882 12.972 1.00 61.84 185 ARG A C 1
ATOM 1501 O O . ARG A 1 185 ? 5.212 -8.776 13.476 1.00 61.84 185 ARG A O 1
ATOM 1508 N N . GLN A 1 186 ? 4.237 -6.752 13.585 1.00 69.44 186 GLN A N 1
ATOM 1509 C CA . GLN A 1 186 ? 4.406 -6.598 15.020 1.00 69.44 186 GLN A CA 1
ATOM 1510 C C . GLN A 1 186 ? 3.055 -6.830 15.679 1.00 69.44 186 GLN A C 1
ATOM 1512 O O . GLN A 1 186 ? 2.015 -6.492 15.117 1.00 69.44 186 GLN A O 1
ATOM 1517 N N . ILE A 1 187 ? 3.071 -7.474 16.841 1.00 75.94 187 ILE A N 1
ATOM 1518 C CA . ILE A 1 187 ? 1.886 -7.545 17.686 1.00 75.94 187 ILE A CA 1
ATOM 1519 C C . ILE A 1 187 ? 1.930 -6.298 18.557 1.00 75.94 187 ILE A C 1
ATOM 1521 O O . ILE A 1 187 ? 2.824 -6.163 19.391 1.00 75.94 187 ILE A O 1
ATOM 1525 N N . GLU A 1 188 ? 0.999 -5.380 18.331 1.00 77.19 188 GLU A N 1
ATOM 1526 C CA . GLU A 1 188 ? 0.795 -4.230 19.204 1.00 77.19 188 GLU A CA 1
ATOM 1527 C C . GLU A 1 188 ? -0.239 -4.616 20.261 1.00 77.19 188 GLU A C 1
ATOM 1529 O O . GLU A 1 188 ? -1.321 -5.100 19.928 1.00 77.19 188 GLU A O 1
ATOM 1534 N N . ASN A 1 189 ? 0.101 -4.421 21.534 1.00 82.44 189 ASN A N 1
ATOM 1535 C CA . ASN A 1 189 ? -0.810 -4.640 22.652 1.00 82.44 189 ASN A CA 1
ATOM 1536 C C . ASN A 1 189 ? -1.207 -3.281 23.220 1.00 82.44 189 ASN A C 1
ATOM 1538 O O . ASN A 1 189 ? -0.388 -2.612 23.852 1.00 82.44 189 ASN A O 1
ATOM 1542 N N . ARG A 1 190 ? -2.459 -2.880 23.006 1.00 89.88 190 ARG A N 1
ATOM 1543 C CA . ARG A 1 190 ? -3.015 -1.658 23.591 1.00 89.88 190 ARG A CA 1
ATOM 1544 C C . ARG A 1 190 ? -3.673 -1.966 24.923 1.00 89.88 190 ARG A C 1
ATOM 1546 O O . ARG A 1 190 ? -4.331 -2.992 25.067 1.00 89.88 190 ARG A O 1
ATOM 1553 N N . LYS A 1 191 ? -3.477 -1.071 25.887 1.00 93.06 191 LYS A N 1
ATOM 1554 C CA . LYS A 1 191 ? -4.009 -1.173 27.246 1.00 93.06 191 LYS A CA 1
ATOM 1555 C C . LYS A 1 191 ? -5.136 -0.156 27.423 1.00 93.06 191 LYS A C 1
ATOM 1557 O O . LYS A 1 191 ? -4.926 1.020 27.146 1.00 93.06 191 LYS A O 1
ATOM 1562 N N . PHE A 1 192 ? -6.277 -0.601 27.939 1.00 94.06 192 PHE A N 1
ATOM 1563 C CA . PHE A 1 192 ? -7.443 0.228 28.240 1.00 94.06 192 PHE A CA 1
ATOM 1564 C C . PHE A 1 192 ? -7.868 0.001 29.693 1.00 94.06 192 PHE A C 1
ATOM 1566 O O . PHE A 1 192 ? -7.909 -1.137 30.156 1.00 94.06 192 PHE A O 1
ATOM 1573 N N . PHE A 1 193 ? -8.158 1.074 30.424 1.00 94.62 193 PHE A N 1
ATOM 1574 C CA . PHE A 1 193 ? -8.688 0.991 31.787 1.00 94.62 193 PHE A CA 1
ATOM 1575 C C . PHE A 1 193 ? -10.216 0.961 31.722 1.00 94.62 193 PHE A C 1
ATOM 1577 O O . PHE A 1 193 ? -10.800 1.830 31.074 1.00 94.62 193 PHE A O 1
ATOM 1584 N N . VAL A 1 194 ? -10.843 -0.034 32.355 1.00 94.81 194 VAL A N 1
ATOM 1585 C CA . VAL A 1 194 ? -12.258 -0.380 32.105 1.00 94.81 194 VAL A CA 1
ATOM 1586 C C . VAL A 1 194 ? -13.175 -0.272 33.326 1.00 94.81 194 VAL A C 1
ATOM 1588 O O . VAL A 1 194 ? -14.348 -0.585 33.210 1.00 94.81 194 VAL A O 1
ATOM 1591 N N . GLY A 1 195 ? -12.684 0.245 34.455 1.00 94.31 195 GLY A N 1
ATOM 1592 C CA . GLY A 1 195 ? -13.459 0.242 35.704 1.00 94.31 195 GLY A CA 1
ATOM 1593 C C . GLY A 1 195 ? -13.398 -1.116 36.401 1.00 94.31 195 GLY A C 1
ATOM 1594 O O . GLY A 1 195 ? -12.561 -1.928 36.027 1.00 94.31 195 GLY A O 1
ATOM 1595 N N . ASP A 1 196 ? -14.197 -1.307 37.441 1.00 95.69 196 ASP A N 1
ATOM 1596 C CA . ASP A 1 196 ? -14.340 -2.562 38.188 1.00 95.69 196 ASP A CA 1
ATOM 1597 C C . ASP A 1 196 ? -15.454 -3.385 37.533 1.00 95.69 196 ASP A C 1
ATOM 1599 O O . ASP A 1 196 ? -16.634 -3.084 37.711 1.00 95.69 196 ASP A O 1
ATOM 1603 N N . VAL A 1 197 ? -15.087 -4.339 36.672 1.00 96.31 197 VAL A N 1
ATOM 1604 C CA . VAL A 1 197 ? -16.077 -5.070 35.858 1.00 96.31 197 VAL A CA 1
ATOM 1605 C C . VAL A 1 197 ? -16.543 -6.360 36.527 1.00 96.31 197 VAL A C 1
ATOM 1607 O O . VAL A 1 197 ? -17.526 -6.938 36.076 1.00 96.31 197 VAL A O 1
ATOM 1610 N N . ASP A 1 198 ? -15.846 -6.839 37.561 1.00 95.06 198 ASP A N 1
ATOM 1611 C CA . ASP A 1 198 ? -16.199 -8.052 38.307 1.00 95.06 198 ASP A CA 1
ATOM 1612 C C . ASP A 1 198 ? -16.643 -7.798 39.758 1.00 95.06 198 ASP A C 1
ATOM 1614 O O . ASP A 1 198 ? -16.941 -8.761 40.472 1.00 95.06 198 ASP A O 1
ATOM 1618 N N . ASN A 1 199 ? -16.812 -6.523 40.132 1.00 94.31 199 ASN A N 1
ATOM 1619 C CA . ASN A 1 199 ? -17.294 -6.049 41.432 1.00 94.31 199 ASN A CA 1
ATOM 1620 C C . ASN A 1 199 ? -16.408 -6.549 42.587 1.00 94.31 199 ASN A C 1
ATOM 1622 O O . ASN A 1 199 ? -16.898 -7.029 43.614 1.00 94.31 199 ASN A O 1
ATOM 1626 N N . ASP A 1 200 ? -15.087 -6.489 42.390 1.00 94.06 200 ASP A N 1
ATOM 1627 C CA . ASP A 1 200 ? -14.082 -6.839 43.398 1.00 94.06 200 ASP A CA 1
ATOM 1628 C C . ASP A 1 200 ? -13.436 -5.613 44.072 1.00 94.06 200 ASP A C 1
ATOM 1630 O O . ASP A 1 200 ? -12.457 -5.741 44.814 1.00 94.06 200 ASP A O 1
ATOM 1634 N N . GLU A 1 201 ? -14.016 -4.430 43.841 1.00 93.75 201 GLU A N 1
ATOM 1635 C CA . GLU A 1 201 ? -13.570 -3.108 44.286 1.00 93.75 201 GLU A CA 1
ATOM 1636 C C . GLU A 1 201 ? -12.209 -2.679 43.696 1.00 93.75 201 GLU A C 1
ATOM 1638 O O . GLU A 1 201 ? -11.630 -1.663 44.106 1.00 93.75 201 GLU A O 1
ATOM 1643 N N . VAL A 1 202 ? -11.675 -3.408 42.704 1.00 93.50 202 VAL A N 1
ATOM 1644 C CA . VAL A 1 202 ? -10.404 -3.098 42.040 1.00 93.50 202 VAL A CA 1
ATOM 1645 C C . VAL A 1 202 ? -10.619 -2.830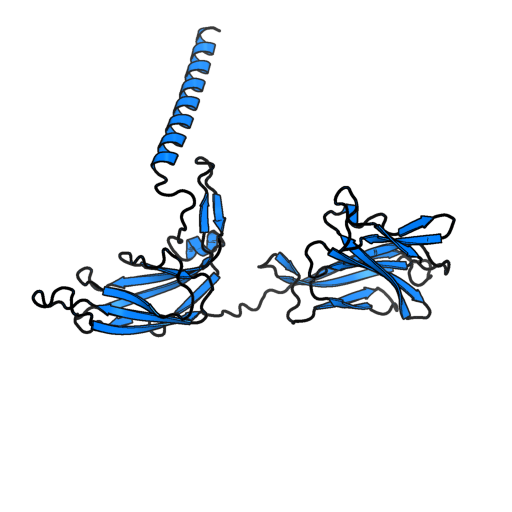 40.557 1.00 93.50 202 VAL A C 1
ATOM 1647 O O . VAL A 1 202 ? -11.016 -3.686 39.785 1.00 93.50 202 VAL A O 1
ATOM 1650 N N . SER A 1 203 ? -10.203 -1.646 40.100 1.00 94.38 203 SER A N 1
ATOM 1651 C CA . SER A 1 203 ? -10.294 -1.325 38.674 1.00 94.38 203 SER A CA 1
ATOM 1652 C C . SER A 1 203 ? -9.462 -2.268 37.791 1.00 94.38 203 SER A C 1
ATOM 1654 O O . SER A 1 203 ? -8.243 -2.425 37.945 1.00 94.38 203 SER A O 1
ATOM 1656 N N . ASP A 1 204 ? -10.122 -2.787 36.765 1.00 95.69 204 ASP A N 1
ATOM 1657 C CA . ASP A 1 204 ? -9.594 -3.698 35.773 1.00 95.69 204 ASP A CA 1
ATOM 1658 C C . ASP A 1 204 ? -8.977 -3.014 34.555 1.00 95.69 204 ASP A C 1
ATOM 1660 O O . ASP A 1 204 ? -9.059 -1.807 34.289 1.00 95.69 204 ASP A O 1
ATOM 1664 N N . THR A 1 205 ? -8.284 -3.842 33.780 1.00 95.75 205 THR A N 1
ATOM 1665 C CA . THR A 1 205 ? -7.598 -3.451 32.557 1.00 95.75 205 THR A CA 1
ATOM 1666 C C . THR A 1 205 ? -7.903 -4.445 31.447 1.00 95.75 205 THR A C 1
ATOM 1668 O O . THR A 1 205 ? -7.641 -5.639 31.603 1.00 95.75 205 THR A O 1
ATOM 1671 N N . ALA A 1 206 ? -8.324 -3.924 30.299 1.00 95.31 206 ALA A N 1
ATOM 1672 C CA . ALA A 1 206 ? -8.414 -4.652 29.045 1.00 95.31 206 ALA A CA 1
ATOM 1673 C C . ALA A 1 206 ? -7.131 -4.492 28.211 1.00 95.31 206 ALA A C 1
ATOM 1675 O O . ALA A 1 206 ? -6.526 -3.418 28.138 1.00 95.31 206 ALA A O 1
ATOM 1676 N N . PHE A 1 207 ? -6.733 -5.565 27.539 1.00 93.69 207 PHE A N 1
ATOM 1677 C CA . PHE A 1 207 ? -5.635 -5.621 26.586 1.00 93.69 207 PHE A CA 1
ATOM 1678 C C . PHE A 1 207 ? -6.175 -6.061 25.240 1.00 93.69 207 PHE A C 1
ATOM 1680 O O . PHE A 1 207 ? -6.746 -7.149 25.129 1.00 93.69 207 PHE A O 1
ATOM 1687 N N . VAL A 1 208 ? -5.947 -5.246 24.216 1.00 90.94 208 VAL A N 1
ATOM 1688 C CA . VAL A 1 208 ? -6.305 -5.608 22.848 1.00 90.94 208 VAL A CA 1
ATOM 1689 C C . VAL A 1 208 ? -5.048 -5.783 22.023 1.00 90.94 208 VAL A C 1
ATOM 1691 O O . VAL A 1 208 ? -4.206 -4.886 21.947 1.00 90.94 208 VAL A O 1
ATOM 1694 N N . SER A 1 209 ? -4.923 -6.964 21.428 1.00 82.75 209 SER A N 1
ATOM 1695 C CA . SER A 1 209 ? -3.790 -7.330 20.588 1.00 82.75 209 SER A CA 1
ATOM 1696 C C . SER A 1 209 ? -4.161 -7.189 19.118 1.00 82.75 209 SER A C 1
ATOM 1698 O O . SER A 1 209 ? -5.107 -7.825 18.651 1.00 82.75 209 SER A O 1
ATOM 1700 N N . TYR A 1 210 ? -3.363 -6.431 18.369 1.00 78.56 210 TYR A N 1
ATOM 1701 C CA . TYR A 1 210 ? -3.501 -6.306 16.921 1.00 78.56 210 TYR A CA 1
ATOM 1702 C C . TYR A 1 210 ? -2.226 -6.707 16.197 1.00 78.56 210 TYR A C 1
ATOM 1704 O O . TYR A 1 210 ? -1.118 -6.531 16.701 1.00 78.56 210 TYR A O 1
ATOM 1712 N N . LYS A 1 211 ? -2.380 -7.207 14.971 1.00 76.19 211 LYS A N 1
ATOM 1713 C CA . LYS A 1 211 ? -1.266 -7.381 14.039 1.00 76.19 211 LYS A CA 1
ATOM 1714 C C . LYS A 1 211 ? -1.102 -6.078 13.253 1.00 76.19 211 LYS A C 1
ATOM 1716 O O . LYS A 1 211 ? -1.932 -5.741 12.417 1.00 76.19 211 LYS A O 1
ATOM 1721 N N . TRP A 1 212 ? -0.037 -5.347 13.546 1.00 72.81 212 TRP A N 1
ATOM 1722 C CA . TRP A 1 212 ? 0.305 -4.089 12.893 1.00 72.81 212 TRP A CA 1
ATOM 1723 C C . TRP A 1 212 ? 1.228 -4.335 11.697 1.00 72.81 212 TRP A C 1
ATOM 1725 O O . TRP A 1 212 ? 2.240 -5.042 11.825 1.00 72.81 212 TRP A O 1
ATOM 1735 N N . ASN A 1 213 ? 0.902 -3.754 10.539 1.00 72.50 213 ASN A N 1
ATOM 1736 C CA . ASN A 1 213 ? 1.794 -3.733 9.387 1.00 72.50 213 ASN A CA 1
ATOM 1737 C C . ASN A 1 213 ? 2.569 -2.407 9.340 1.00 72.50 213 ASN A C 1
ATOM 1739 O O . ASN A 1 213 ? 2.058 -1.364 8.947 1.00 72.50 213 ASN A O 1
ATOM 1743 N N . ASN A 1 214 ? 3.860 -2.484 9.672 1.00 70.50 214 ASN A N 1
ATOM 1744 C CA . ASN A 1 214 ? 4.782 -1.347 9.640 1.00 70.50 214 ASN A CA 1
ATOM 1745 C C . ASN A 1 214 ? 5.006 -0.735 8.244 1.00 70.50 214 ASN A C 1
ATOM 1747 O O . ASN A 1 214 ? 5.508 0.380 8.152 1.00 70.50 214 ASN A O 1
ATOM 1751 N N . GLU A 1 215 ? 4.716 -1.458 7.159 1.00 68.06 215 GLU A N 1
ATOM 1752 C CA . GLU A 1 215 ? 4.913 -0.957 5.791 1.00 68.06 215 GLU A CA 1
ATOM 1753 C C . GLU A 1 215 ? 3.720 -0.142 5.292 1.00 68.06 215 GLU A C 1
ATOM 1755 O O . GLU A 1 215 ? 3.916 0.857 4.600 1.00 68.06 215 GLU A O 1
ATOM 1760 N N . THR A 1 216 ? 2.500 -0.562 5.632 1.00 70.31 216 THR A N 1
ATOM 1761 C CA . THR A 1 216 ? 1.264 0.147 5.271 1.00 70.31 216 THR A CA 1
ATOM 1762 C C . THR A 1 216 ? 0.844 1.154 6.333 1.00 70.31 216 THR A C 1
ATOM 1764 O O . THR A 1 216 ? 0.099 2.073 6.016 1.00 70.31 216 THR A O 1
ATOM 1767 N N . ASN A 1 217 ? 1.373 1.035 7.559 1.00 66.75 217 ASN A N 1
ATOM 1768 C CA . ASN A 1 217 ? 0.910 1.783 8.728 1.00 66.75 217 ASN A CA 1
ATOM 1769 C C . ASN A 1 217 ? -0.581 1.517 9.014 1.00 66.75 217 ASN A C 1
ATOM 1771 O O . ASN A 1 217 ? -1.315 2.400 9.455 1.00 66.75 217 ASN A O 1
ATOM 1775 N N . GLU A 1 218 ? -1.018 0.291 8.722 1.00 68.94 218 GLU A N 1
ATOM 1776 C CA . GLU A 1 218 ? -2.387 -0.176 8.896 1.00 68.94 218 GLU A CA 1
ATOM 1777 C C . GLU A 1 218 ? -2.408 -1.418 9.786 1.00 68.94 218 GLU A C 1
ATOM 1779 O O . GLU A 1 218 ? -1.456 -2.208 9.848 1.00 68.94 218 GLU A O 1
ATOM 1784 N N . ILE A 1 219 ? -3.528 -1.602 10.480 1.00 72.12 219 ILE A N 1
ATOM 1785 C CA . ILE A 1 219 ? -3.778 -2.834 11.207 1.00 72.12 219 ILE A CA 1
ATOM 1786 C C . ILE A 1 219 ? -4.238 -3.886 10.189 1.00 72.12 219 ILE A C 1
ATOM 1788 O O . ILE A 1 219 ? -5.215 -3.685 9.472 1.00 72.12 219 ILE A O 1
ATOM 1792 N N . GLU A 1 220 ? -3.544 -5.019 10.129 1.00 68.75 220 GLU A N 1
ATOM 1793 C CA . GLU A 1 220 ? -3.817 -6.079 9.162 1.00 68.75 220 GLU A CA 1
ATOM 1794 C C . GLU A 1 220 ? -4.044 -7.412 9.852 1.00 68.75 220 GLU A C 1
ATOM 1796 O O . GLU A 1 220 ? -3.200 -7.931 10.585 1.00 68.75 220 GLU A O 1
ATOM 1801 N N . CYS A 1 221 ? -5.144 -8.060 9.509 1.00 65.75 221 CYS A N 1
ATOM 1802 C CA . CYS A 1 221 ? -5.363 -9.446 9.870 1.00 65.75 221 CYS A CA 1
ATOM 1803 C C . CYS A 1 221 ? -4.860 -10.284 8.710 1.00 65.75 221 CYS A C 1
ATOM 1805 O O . CYS A 1 221 ? -5.285 -10.116 7.576 1.00 65.75 221 CYS A O 1
ATOM 1807 N N . GLY A 1 222 ? -3.902 -11.171 8.964 1.00 58.06 222 GLY A N 1
ATOM 1808 C CA . GLY A 1 222 ? -3.290 -11.996 7.918 1.00 58.06 222 GLY A CA 1
ATOM 1809 C C . GLY A 1 222 ? -4.229 -13.005 7.236 1.00 58.06 222 GLY A C 1
ATOM 1810 O O . GLY A 1 222 ? -3.717 -13.900 6.568 1.00 58.06 222 GLY A O 1
ATOM 1811 N N . GLU A 1 223 ? -5.543 -12.881 7.432 1.00 63.88 223 GLU A N 1
ATOM 1812 C CA . GLU A 1 223 ? -6.634 -13.768 7.029 1.00 63.88 223 GLU A CA 1
ATOM 1813 C C . GLU A 1 223 ? -7.827 -12.933 6.525 1.00 63.88 223 GLU A C 1
ATOM 1815 O O . GLU A 1 223 ? -7.884 -11.726 6.747 1.00 63.88 223 GLU A O 1
ATOM 1820 N N . LYS A 1 224 ? -8.790 -13.569 5.838 1.00 63.62 224 LYS A N 1
ATOM 1821 C CA . LYS A 1 224 ? -9.985 -12.886 5.295 1.00 63.62 224 LYS A CA 1
ATOM 1822 C C . LYS A 1 224 ? -10.926 -12.334 6.377 1.00 63.62 224 LYS A C 1
ATOM 1824 O O . LYS A 1 224 ? -11.726 -11.456 6.070 1.00 63.62 224 LYS A O 1
ATOM 1829 N N . ILE A 1 225 ? -10.856 -12.874 7.593 1.00 64.12 225 ILE A N 1
ATOM 1830 C CA . ILE A 1 225 ? -11.648 -12.465 8.755 1.00 64.12 225 ILE A CA 1
ATOM 1831 C C . ILE A 1 225 ? -10.658 -12.135 9.873 1.00 64.12 225 ILE A C 1
ATOM 1833 O O . ILE A 1 225 ? -9.755 -12.918 10.167 1.00 64.12 225 ILE A O 1
ATOM 1837 N N . CYS A 1 226 ? -10.792 -10.954 10.469 1.00 71.38 226 CYS A N 1
ATOM 1838 C CA . CYS A 1 226 ? -10.062 -10.593 11.672 1.00 71.38 226 CYS A CA 1
ATOM 1839 C C . CYS A 1 226 ? -10.754 -11.208 12.880 1.00 71.38 226 CYS A C 1
ATOM 1841 O O . CYS A 1 226 ? -11.944 -10.995 13.071 1.00 71.38 226 CYS A O 1
ATOM 1843 N N . HIS A 1 227 ? -10.006 -11.872 13.754 1.00 77.25 227 HIS A N 1
ATOM 1844 C CA . HIS A 1 227 ? -10.466 -12.101 15.118 1.00 77.25 227 HIS A CA 1
ATOM 1845 C C . HIS A 1 227 ? -9.758 -11.101 16.023 1.00 77.25 227 HIS A C 1
ATOM 1847 O O . HIS A 1 227 ? -8.533 -11.142 16.162 1.00 77.25 227 HIS A O 1
ATOM 1853 N N . ALA A 1 228 ? -10.525 -10.180 16.601 1.00 81.75 228 ALA A N 1
ATOM 1854 C CA . ALA A 1 228 ? -10.036 -9.325 17.668 1.00 81.75 228 ALA A CA 1
ATOM 1855 C C . ALA A 1 228 ? -10.258 -10.036 19.005 1.00 81.75 228 ALA A C 1
ATOM 1857 O O . ALA A 1 228 ? -11.283 -10.689 19.227 1.00 81.75 228 ALA A O 1
ATOM 1858 N N . THR A 1 229 ? -9.270 -9.929 19.886 1.00 88.88 229 THR A N 1
ATOM 1859 C CA . THR A 1 229 ? -9.296 -10.556 21.205 1.00 88.88 229 THR A CA 1
ATOM 1860 C C . THR A 1 229 ? -9.047 -9.491 22.260 1.00 88.88 229 THR A C 1
ATOM 1862 O O . THR A 1 229 ? -8.004 -8.836 22.234 1.00 88.88 229 THR A O 1
ATOM 1865 N N . ILE A 1 230 ? -9.992 -9.342 23.187 1.00 93.38 230 ILE A N 1
ATOM 1866 C CA . ILE A 1 230 ? -9.871 -8.469 24.354 1.00 93.38 230 ILE A CA 1
ATOM 1867 C C . ILE A 1 230 ? -9.621 -9.360 25.564 1.00 93.38 230 ILE A C 1
ATOM 1869 O O . ILE A 1 230 ? -10.489 -10.134 25.969 1.00 93.38 230 ILE A O 1
ATOM 1873 N N . LYS A 1 231 ? -8.415 -9.273 26.120 1.00 94.94 231 LYS A N 1
ATOM 1874 C CA . LYS A 1 231 ? -8.021 -10.005 27.326 1.00 94.94 231 LYS A CA 1
ATOM 1875 C C . LYS A 1 231 ? -8.077 -9.088 28.532 1.00 94.94 231 LYS A C 1
ATOM 1877 O O . LYS A 1 231 ? -7.772 -7.909 28.414 1.00 94.94 231 LYS A O 1
ATOM 1882 N N . PHE A 1 232 ? -8.363 -9.645 29.692 1.00 94.31 232 PHE A N 1
ATOM 1883 C CA . PHE A 1 232 ? -8.386 -8.915 30.953 1.00 94.31 232 PHE A CA 1
ATOM 1884 C C . PHE A 1 232 ? -7.307 -9.467 31.887 1.00 94.31 232 PHE A C 1
ATOM 1886 O O . PHE A 1 232 ? -6.711 -10.516 31.618 1.00 94.31 232 PHE A O 1
ATOM 1893 N N . LYS A 1 233 ? -6.993 -8.738 32.961 1.00 84.81 233 LYS A N 1
ATOM 1894 C CA . LYS A 1 233 ? -6.221 -9.323 34.069 1.00 84.81 233 LYS A CA 1
ATOM 1895 C C . LYS A 1 233 ? -7.126 -10.275 34.867 1.00 84.81 233 LYS A C 1
ATOM 1897 O O . LYS A 1 233 ? -8.340 -10.153 34.803 1.00 84.81 233 LYS A O 1
ATOM 1902 N N . LYS A 1 234 ? -6.521 -11.173 35.655 1.00 81.50 234 LYS A N 1
ATOM 1903 C CA . LYS A 1 234 ? -7.220 -12.102 36.569 1.00 81.50 234 LYS A CA 1
ATOM 1904 C C . LYS A 1 234 ? -8.153 -13.094 35.835 1.00 81.50 234 LYS A C 1
ATOM 1906 O O . LYS A 1 234 ? -7.896 -13.443 34.686 1.00 81.50 234 LYS A O 1
ATOM 1911 N N . ASN A 1 235 ? -9.180 -13.597 36.528 1.00 85.94 235 ASN A N 1
ATOM 1912 C CA . ASN A 1 235 ? -10.100 -14.653 36.084 1.00 85.94 235 ASN A CA 1
ATOM 1913 C C . ASN A 1 235 ? -11.257 -14.146 35.195 1.00 85.94 235 ASN A C 1
ATOM 1915 O O . ASN A 1 235 ? -12.236 -14.865 35.003 1.00 85.94 235 ASN A O 1
ATOM 1919 N N . ILE A 1 236 ? -11.154 -12.938 34.633 1.00 94.38 236 ILE A N 1
ATOM 1920 C CA . ILE A 1 236 ? -12.162 -12.391 33.721 1.00 94.38 236 ILE A CA 1
ATOM 1921 C C . ILE A 1 236 ? -11.975 -13.032 32.329 1.00 94.38 236 ILE A C 1
ATOM 1923 O O . ILE A 1 236 ? -10.878 -12.976 31.755 1.00 94.38 236 ILE A O 1
ATOM 1927 N N . PRO A 1 237 ? -13.017 -13.659 31.752 1.00 95.25 237 PRO A N 1
ATOM 1928 C CA . PRO A 1 237 ? -12.924 -14.334 30.470 1.00 95.25 237 PRO A CA 1
ATOM 1929 C C . PRO A 1 237 ? -12.642 -13.352 29.333 1.00 95.25 237 PRO A C 1
ATOM 1931 O O . PRO A 1 237 ? -12.963 -12.166 29.366 1.00 95.25 237 PRO A O 1
ATOM 1934 N N . THR A 1 238 ? -12.023 -13.884 28.288 1.00 94.88 238 THR A N 1
ATOM 1935 C CA . THR A 1 238 ? -11.664 -13.133 27.086 1.00 94.88 238 THR A CA 1
ATOM 1936 C C . THR A 1 238 ? -12.888 -12.905 26.199 1.00 94.88 238 THR A C 1
ATOM 1938 O O . THR A 1 238 ? -13.647 -13.840 25.956 1.00 94.88 238 THR A O 1
ATOM 1941 N N . ILE A 1 239 ? -13.027 -11.702 25.634 1.00 93.44 239 ILE A N 1
ATOM 1942 C CA . ILE A 1 239 ? -13.993 -11.437 24.558 1.00 93.44 239 ILE A CA 1
ATOM 1943 C C . ILE A 1 239 ? -13.299 -11.694 23.222 1.00 93.44 239 ILE A C 1
ATOM 1945 O O . ILE A 1 239 ? -12.221 -11.153 22.953 1.00 93.44 239 ILE A O 1
ATOM 1949 N N . SER A 1 240 ? -13.918 -12.509 22.370 1.00 88.50 240 SER A N 1
ATOM 1950 C CA . SER A 1 240 ? -13.492 -12.690 20.984 1.00 88.50 240 SER A CA 1
ATOM 1951 C C . SER A 1 240 ? -14.603 -12.249 20.050 1.00 88.50 240 SER A C 1
ATOM 1953 O O . SER A 1 240 ? -15.757 -12.624 20.232 1.00 88.50 240 SER A O 1
ATOM 1955 N N . MET A 1 241 ? -14.245 -11.450 19.050 1.00 85.50 241 MET A N 1
ATOM 1956 C CA . MET A 1 241 ? -15.194 -10.972 18.055 1.00 85.50 241 MET A CA 1
ATOM 1957 C C . MET A 1 241 ? -14.600 -11.013 16.658 1.00 85.50 241 MET A C 1
ATOM 1959 O O . MET A 1 241 ? -13.416 -10.727 16.451 1.00 85.50 241 MET A O 1
ATOM 1963 N N . GLU A 1 242 ? -15.451 -11.373 15.704 1.00 79.56 242 GLU A N 1
ATOM 1964 C CA . GLU A 1 242 ? -15.143 -11.279 14.287 1.00 79.56 242 GLU A CA 1
ATOM 1965 C C . GLU A 1 242 ? -15.210 -9.824 13.839 1.00 79.56 242 GLU A C 1
ATOM 1967 O O . GLU A 1 242 ? -16.167 -9.103 14.115 1.00 79.56 242 GLU A O 1
ATOM 1972 N N . GLN A 1 243 ? -14.184 -9.396 13.120 1.00 72.88 243 GLN A N 1
ATOM 1973 C CA . GLN A 1 243 ? -14.096 -8.080 12.518 1.00 72.88 243 GLN A CA 1
ATOM 1974 C C . GLN A 1 243 ? -13.672 -8.222 11.059 1.00 72.88 243 GLN A C 1
ATOM 1976 O O . GLN A 1 243 ? -12.964 -9.153 10.672 1.00 72.88 243 GLN A O 1
ATOM 1981 N N . ARG A 1 244 ? -14.127 -7.300 10.212 1.00 65.00 244 ARG A N 1
ATOM 1982 C CA . ARG A 1 244 ? -13.704 -7.255 8.803 1.00 65.00 244 ARG A CA 1
ATOM 1983 C C . ARG A 1 244 ? -12.545 -6.298 8.579 1.00 65.00 244 ARG A C 1
ATOM 1985 O O . ARG A 1 244 ? -11.707 -6.568 7.727 1.00 65.00 244 ARG A O 1
ATOM 1992 N N . LEU A 1 245 ? -12.497 -5.211 9.344 1.00 65.75 245 LEU A N 1
ATOM 1993 C CA . LEU A 1 245 ? -11.366 -4.298 9.406 1.00 65.75 245 LEU A CA 1
ATOM 1994 C C . LEU A 1 245 ? -10.815 -4.270 10.819 1.00 65.75 245 LEU A C 1
ATOM 1996 O O . LEU A 1 245 ? -11.497 -4.624 11.777 1.00 65.75 245 LEU A O 1
ATOM 2000 N N . ALA A 1 246 ? -9.559 -3.867 10.929 1.00 62.75 246 ALA A N 1
ATOM 2001 C CA . ALA A 1 246 ? -8.867 -3.896 12.188 1.00 62.75 246 ALA A CA 1
ATOM 2002 C C . ALA A 1 246 ? -8.829 -2.496 12.812 1.00 62.75 246 ALA A C 1
ATOM 2004 O O . ALA A 1 246 ? -8.425 -1.513 12.191 1.00 62.75 246 ALA A O 1
ATOM 2005 N N . GLY A 1 247 ? -9.327 -2.423 14.041 1.00 77.31 247 GLY A N 1
ATOM 2006 C CA . GLY A 1 247 ? -9.488 -1.195 14.803 1.00 77.31 247 GLY A CA 1
ATOM 2007 C C . GLY A 1 247 ? -10.548 -1.419 15.865 1.00 77.31 247 GLY A C 1
ATOM 2008 O O . GLY A 1 247 ? -11.737 -1.462 15.551 1.00 77.31 247 GLY A O 1
ATOM 2009 N N . LEU A 1 248 ? -10.102 -1.609 17.104 1.00 88.75 248 LEU A N 1
ATOM 2010 C CA . LEU A 1 248 ? -10.989 -1.714 18.246 1.00 88.75 248 LEU A CA 1
ATOM 2011 C C . LEU A 1 248 ? -10.542 -0.764 19.363 1.00 88.75 248 LEU A C 1
ATOM 2013 O O . LEU A 1 248 ? -9.353 -0.575 19.647 1.00 88.75 248 LEU A O 1
ATOM 2017 N N . THR A 1 249 ? -11.521 -0.133 19.987 1.00 91.88 249 THR A N 1
ATOM 2018 C CA . THR A 1 249 ? -11.307 0.738 21.139 1.00 91.88 249 THR A CA 1
ATOM 2019 C C . THR A 1 249 ? -12.223 0.251 22.242 1.00 91.88 249 THR A C 1
ATOM 2021 O O . THR A 1 249 ? -13.402 0.000 21.997 1.00 91.88 249 THR A O 1
ATOM 2024 N N . VAL A 1 250 ? -11.672 0.082 23.442 1.00 94.88 250 VAL A N 1
ATOM 2025 C CA . VAL A 1 250 ? -12.444 -0.260 24.6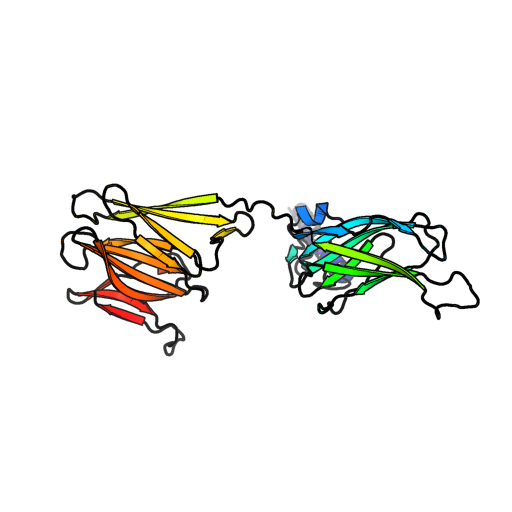39 1.00 94.88 250 VAL A CA 1
ATOM 2026 C C . VAL A 1 250 ? -12.462 0.958 25.542 1.00 94.88 250 VAL A C 1
ATOM 2028 O O . VAL A 1 250 ? -11.417 1.556 25.800 1.00 94.88 250 VAL A O 1
ATOM 2031 N N . MET A 1 251 ? -13.639 1.315 26.029 1.00 95.44 251 MET A N 1
ATOM 2032 C CA . MET A 1 251 ? -13.828 2.400 26.979 1.00 95.44 251 MET A CA 1
ATOM 2033 C C . MET A 1 251 ? -14.580 1.892 28.199 1.00 95.44 251 MET A C 1
ATOM 2035 O O . MET A 1 251 ? -15.438 1.018 28.093 1.00 95.44 251 MET A O 1
ATOM 2039 N N . LYS A 1 252 ? -14.252 2.461 29.358 1.00 94.38 252 LYS A N 1
ATOM 2040 C CA . LYS A 1 252 ? -15.053 2.287 30.569 1.00 94.38 252 LYS A CA 1
ATOM 2041 C C . LYS A 1 252 ? -16.406 2.978 30.405 1.00 94.38 252 LYS A C 1
ATOM 2043 O O . LYS A 1 252 ? -16.474 4.051 29.799 1.00 94.38 252 LYS A O 1
ATOM 2048 N N . THR A 1 253 ? -17.446 2.420 31.005 1.00 94.38 253 THR A N 1
ATOM 2049 C CA . THR A 1 253 ? -18.682 3.148 31.300 1.00 94.38 253 THR A CA 1
ATOM 2050 C C . THR A 1 253 ? -19.078 2.910 32.761 1.00 94.38 253 THR A C 1
ATOM 2052 O O . THR A 1 253 ? -18.370 2.222 33.494 1.00 94.38 253 THR A O 1
ATOM 2055 N N . GLU A 1 254 ? -20.109 3.604 33.227 1.00 94.06 254 GLU A N 1
ATOM 2056 C CA . GLU A 1 254 ? -20.630 3.432 34.584 1.00 94.06 254 GLU A CA 1
ATOM 2057 C C . GLU A 1 254 ? -21.431 2.128 34.705 1.00 94.06 254 GLU A C 1
ATOM 2059 O O . GLU A 1 254 ? -21.621 1.429 33.715 1.00 94.06 254 GLU A O 1
ATOM 2064 N N . ASP A 1 255 ? -21.865 1.801 35.921 1.00 96.12 255 ASP A N 1
ATOM 2065 C CA . ASP A 1 255 ? -22.845 0.737 36.160 1.00 96.12 255 ASP A CA 1
ATOM 2066 C C . ASP A 1 255 ? -24.209 1.188 35.609 1.00 96.12 255 ASP A C 1
ATOM 2068 O O . ASP A 1 255 ? -24.967 1.927 36.254 1.00 96.12 255 ASP A O 1
ATOM 2072 N N . VAL A 1 256 ? -24.485 0.820 34.357 1.00 96.00 256 VAL A N 1
ATOM 2073 C CA . VAL A 1 256 ? -25.707 1.230 33.658 1.00 96.00 256 VAL A CA 1
ATOM 2074 C C . VAL A 1 256 ? -26.890 0.329 33.996 1.00 96.00 256 VAL A C 1
ATOM 2076 O O . VAL A 1 256 ? -28.035 0.725 33.753 1.00 96.00 256 VAL A O 1
ATOM 2079 N N . ASN A 1 257 ? -26.640 -0.857 34.561 1.00 94.44 257 ASN A N 1
ATOM 2080 C CA . ASN A 1 257 ? -27.665 -1.864 34.829 1.00 94.44 257 ASN A CA 1
ATOM 2081 C C . ASN A 1 257 ? -28.032 -2.003 36.330 1.00 94.44 257 ASN A C 1
ATOM 2083 O O . ASN A 1 257 ? -29.061 -2.606 36.642 1.00 94.44 257 ASN A O 1
ATOM 2087 N N . GLN A 1 258 ? -27.272 -1.359 37.222 1.00 93.88 258 GLN A N 1
ATOM 2088 C CA . GLN A 1 258 ? -27.402 -1.348 38.685 1.00 93.88 258 GLN A CA 1
ATOM 2089 C C . GLN A 1 258 ? -27.031 -2.674 39.378 1.00 93.88 258 GLN A C 1
ATOM 2091 O O . GLN A 1 258 ? -27.666 -3.042 40.373 1.00 93.88 258 GLN A O 1
ATOM 2096 N N . ASP A 1 259 ? -26.020 -3.395 38.884 1.00 93.69 259 ASP A N 1
ATOM 2097 C CA . ASP A 1 259 ? -25.494 -4.628 39.498 1.00 93.69 259 ASP A CA 1
ATOM 2098 C C . ASP A 1 259 ? -24.208 -4.427 40.325 1.00 93.69 259 ASP A C 1
ATOM 2100 O O . ASP A 1 259 ? -23.702 -5.383 40.922 1.00 93.69 259 ASP A O 1
ATOM 2104 N N . ASN A 1 260 ? -23.767 -3.175 40.477 1.00 95.06 260 ASN A N 1
ATOM 2105 C CA . ASN A 1 260 ? -22.521 -2.729 41.105 1.00 95.06 260 ASN A CA 1
ATOM 2106 C C . ASN A 1 260 ? -21.242 -3.061 40.318 1.00 95.06 260 ASN A C 1
ATOM 2108 O O . ASN A 1 260 ? -20.155 -2.833 40.843 1.00 95.06 260 ASN A O 1
ATOM 2112 N N . ALA A 1 261 ? -21.335 -3.551 39.080 1.00 95.69 261 ALA A N 1
ATOM 2113 C CA . ALA A 1 261 ? -20.193 -3.707 38.186 1.00 95.69 261 ALA A CA 1
ATOM 2114 C C . ALA A 1 261 ? -20.222 -2.646 37.075 1.00 95.69 261 ALA A C 1
ATOM 2116 O O . ALA A 1 261 ? -21.270 -2.174 36.646 1.00 95.69 261 ALA A O 1
ATOM 2117 N N . ASN A 1 262 ? -19.051 -2.241 36.587 1.00 96.81 262 ASN A N 1
ATOM 2118 C CA . ASN A 1 262 ? -18.958 -1.382 35.414 1.00 96.81 262 ASN A CA 1
ATOM 2119 C C . ASN A 1 262 ? -19.197 -2.178 34.127 1.00 96.81 262 ASN A C 1
ATOM 2121 O O . ASN A 1 262 ? -18.570 -3.212 33.886 1.00 96.81 262 ASN A O 1
ATOM 2125 N N . GLU A 1 263 ? -20.003 -1.627 33.221 1.00 97.69 263 GLU A N 1
ATOM 2126 C CA . GLU A 1 263 ? -20.007 -2.063 31.830 1.00 97.69 263 GLU A CA 1
ATOM 2127 C C . GLU A 1 263 ? -18.780 -1.547 31.062 1.00 97.69 263 GLU A C 1
ATOM 2129 O O . GLU A 1 263 ? -18.102 -0.577 31.427 1.00 97.69 263 GLU A O 1
ATOM 2134 N N . ILE A 1 264 ? -18.538 -2.161 29.903 1.00 97.44 264 ILE A N 1
ATOM 2135 C CA . ILE A 1 264 ? -17.568 -1.671 28.922 1.00 97.44 264 ILE A CA 1
ATOM 2136 C C . ILE A 1 264 ? -18.252 -1.310 27.608 1.00 97.44 264 ILE A C 1
ATOM 2138 O O . ILE A 1 264 ? -19.185 -1.976 27.155 1.00 97.44 264 ILE A O 1
ATOM 2142 N N . LEU A 1 265 ? -17.735 -0.273 26.957 1.00 97.38 265 LEU A N 1
ATOM 2143 C CA . LEU A 1 265 ? -18.124 0.125 25.613 1.00 97.38 265 LEU A CA 1
ATOM 2144 C C . LEU A 1 265 ? -17.028 -0.289 24.633 1.00 97.38 265 LEU A C 1
ATOM 2146 O O . LEU A 1 265 ? -15.854 0.041 24.810 1.00 97.38 265 LEU A O 1
ATOM 2150 N N . ILE A 1 266 ? -17.410 -1.015 23.588 1.00 95.81 266 ILE A N 1
ATOM 2151 C CA . ILE A 1 266 ? -16.498 -1.478 22.545 1.00 95.81 266 ILE A CA 1
ATOM 2152 C C . ILE A 1 266 ? -16.878 -0.813 21.228 1.00 95.81 266 ILE A C 1
ATOM 2154 O O . ILE A 1 266 ? -18.011 -0.946 20.769 1.00 95.81 266 ILE A O 1
ATOM 2158 N N . PHE A 1 267 ? -15.905 -0.152 20.607 1.00 94.31 267 PHE A N 1
ATOM 2159 C CA . PHE A 1 267 ? -15.989 0.398 19.259 1.00 94.31 267 PHE A CA 1
ATOM 2160 C C . PHE A 1 267 ? -15.242 -0.532 18.315 1.00 94.31 267 PHE A C 1
ATOM 2162 O O . PHE A 1 267 ? -14.067 -0.823 18.537 1.00 94.31 267 PHE A O 1
ATOM 2169 N N . SER A 1 268 ? -15.911 -0.995 17.267 1.00 91.12 268 SER A N 1
ATOM 2170 C CA . SER A 1 268 ? -15.348 -1.868 16.245 1.00 91.12 268 SER A CA 1
ATOM 2171 C C . SER A 1 268 ? -15.502 -1.226 14.877 1.00 91.12 268 SER A C 1
ATOM 2173 O O . SER A 1 268 ? -16.618 -0.953 14.431 1.00 91.12 268 SER A O 1
ATOM 2175 N N . ARG A 1 269 ? -14.383 -0.994 14.189 1.00 86.56 269 ARG A N 1
ATOM 2176 C CA . ARG A 1 269 ? -14.405 -0.349 12.878 1.00 86.56 269 ARG A CA 1
ATOM 2177 C C . ARG A 1 269 ? -15.043 -1.256 11.824 1.00 86.56 269 ARG A C 1
ATOM 2179 O O . ARG A 1 269 ? -14.646 -2.408 11.641 1.00 86.56 269 ARG A O 1
ATOM 2186 N N . THR A 1 270 ? -16.005 -0.714 11.086 1.00 82.75 270 THR A N 1
ATOM 2187 C CA . THR A 1 270 ? -16.625 -1.399 9.944 1.00 82.75 270 THR A CA 1
ATOM 2188 C C . THR A 1 270 ? -15.803 -1.194 8.671 1.00 82.75 270 THR A C 1
ATOM 2190 O O . THR A 1 270 ? -14.897 -0.367 8.630 1.00 82.75 270 THR A O 1
ATOM 2193 N N . ASN A 1 271 ? -16.139 -1.906 7.593 1.00 75.62 271 ASN A N 1
ATOM 2194 C CA . ASN A 1 271 ? -15.557 -1.676 6.267 1.00 75.62 271 ASN A CA 1
ATOM 2195 C C . ASN A 1 271 ? -16.070 -0.403 5.566 1.00 75.62 271 ASN A C 1
ATOM 2197 O O . ASN A 1 271 ? -15.658 -0.124 4.441 1.00 75.62 271 ASN A O 1
ATOM 2201 N N . GLU A 1 272 ? -16.949 0.362 6.211 1.00 79.12 272 GLU A N 1
ATOM 2202 C CA . GLU A 1 272 ? -17.609 1.550 5.670 1.00 79.12 272 GLU A CA 1
ATOM 2203 C C . GLU A 1 272 ? -16.913 2.829 6.191 1.00 79.12 272 GLU A C 1
ATOM 2205 O O . GLU A 1 272 ? -17.510 3.691 6.824 1.00 79.12 272 GLU A O 1
ATOM 2210 N N . GLY A 1 273 ? -15.605 2.969 5.950 1.00 80.44 273 GLY A N 1
ATOM 2211 C CA . GLY A 1 273 ? -14.865 4.206 6.244 1.00 80.44 273 GLY A CA 1
ATOM 2212 C C . GLY A 1 273 ? -14.735 4.537 7.740 1.00 80.44 273 GLY A C 1
ATOM 2213 O O . GLY A 1 273 ? -13.920 3.925 8.439 1.00 80.44 273 GLY A O 1
ATOM 2214 N N . TRP A 1 274 ? -15.466 5.559 8.196 1.00 86.81 274 TRP A N 1
ATOM 2215 C CA . TRP A 1 274 ? -15.484 6.068 9.581 1.00 86.81 274 TRP A CA 1
ATOM 2216 C C . TRP A 1 274 ? -16.618 5.473 10.429 1.00 86.81 274 TRP A C 1
ATOM 2218 O O . TRP A 1 274 ? -16.749 5.774 11.616 1.00 86.81 274 TRP A O 1
ATOM 2228 N N . TRP A 1 275 ? -17.432 4.593 9.845 1.00 90.75 275 TRP A N 1
ATOM 2229 C CA . TRP A 1 275 ? -18.477 3.889 10.572 1.00 90.75 275 TRP A CA 1
ATOM 2230 C C . TRP A 1 275 ? -17.896 2.833 11.509 1.00 90.75 275 TRP A C 1
ATOM 2232 O O . TRP A 1 275 ? -17.082 1.989 11.118 1.00 90.75 275 TRP A O 1
ATOM 2242 N N . ASN A 1 276 ? -18.373 2.850 12.745 1.00 92.62 276 ASN A N 1
ATOM 2243 C CA . ASN A 1 276 ? -18.067 1.880 13.779 1.00 92.62 276 ASN A CA 1
ATOM 2244 C C . ASN A 1 276 ? -19.356 1.215 14.249 1.00 92.62 276 ASN A C 1
ATOM 2246 O O . ASN A 1 276 ? -20.399 1.851 14.368 1.00 92.62 276 ASN A O 1
ATOM 2250 N N . THR A 1 277 ? -19.266 -0.067 14.565 1.00 93.56 277 THR A N 1
ATOM 2251 C CA . THR A 1 277 ? -20.234 -0.728 15.427 1.00 93.56 277 THR A CA 1
ATOM 2252 C C . THR A 1 277 ? -19.846 -0.432 16.869 1.00 93.56 277 THR A C 1
ATOM 2254 O O . THR A 1 277 ? -18.702 -0.664 17.259 1.00 93.56 277 THR A O 1
ATOM 2257 N N . ILE A 1 278 ? -20.790 0.082 17.649 1.00 95.88 278 ILE A N 1
ATOM 2258 C CA . ILE A 1 278 ? -20.615 0.361 19.073 1.00 95.88 278 ILE A CA 1
ATOM 2259 C C . ILE A 1 278 ? -21.504 -0.581 19.873 1.00 95.88 278 ILE A C 1
ATOM 2261 O O . ILE A 1 278 ? -22.669 -0.786 19.533 1.00 95.88 278 ILE A O 1
ATOM 2265 N N . SER A 1 279 ? -20.946 -1.194 20.908 1.00 96.94 279 SER A N 1
ATOM 2266 C CA . SER A 1 279 ? -21.646 -2.199 21.710 1.00 96.94 279 SER A CA 1
ATOM 2267 C C . SER A 1 279 ? -21.299 -2.068 23.182 1.00 96.94 279 SER A C 1
ATOM 2269 O O . SER A 1 279 ? -20.126 -1.874 23.507 1.00 96.94 279 SER A O 1
ATOM 2271 N N . VAL A 1 280 ? -22.300 -2.209 24.047 1.00 97.94 280 VAL A N 1
ATOM 2272 C CA . VAL A 1 280 ? -22.149 -2.215 25.506 1.00 97.94 280 VAL A CA 1
ATOM 2273 C C . VAL A 1 280 ? -22.184 -3.654 25.991 1.00 97.94 280 VAL A C 1
ATOM 2275 O O . VAL A 1 280 ? -23.051 -4.429 25.581 1.00 97.94 280 VAL A O 1
ATOM 2278 N N . TRP A 1 281 ? -21.233 -4.003 26.849 1.00 97.81 281 TRP A N 1
ATOM 2279 C CA . TRP A 1 281 ? -21.065 -5.350 27.373 1.00 97.81 281 TRP A CA 1
ATOM 2280 C C . TRP A 1 281 ? -21.028 -5.326 28.895 1.00 97.81 281 TRP A C 1
ATOM 2282 O O . TRP A 1 281 ? -20.303 -4.520 29.477 1.00 97.81 281 TRP A O 1
ATOM 2292 N N . SER A 1 282 ? -21.771 -6.247 29.504 1.00 97.44 282 SER A N 1
ATOM 2293 C CA . SER A 1 282 ? -21.822 -6.456 30.951 1.00 97.44 282 SER A CA 1
ATOM 2294 C C . SER A 1 282 ? -21.236 -7.819 31.314 1.00 97.44 282 SER A C 1
ATOM 2296 O O . SER A 1 282 ? -21.422 -8.801 30.578 1.00 97.44 282 SER A O 1
ATOM 2298 N N . PHE A 1 283 ? -20.502 -7.881 32.424 1.00 96.50 283 PHE A N 1
ATOM 2299 C CA . PHE A 1 283 ? -19.896 -9.108 32.926 1.00 96.50 283 PHE A CA 1
ATOM 2300 C C . PHE A 1 283 ? -20.700 -9.651 34.105 1.00 96.50 283 PHE A C 1
ATOM 2302 O O . PHE A 1 283 ? -20.658 -9.131 35.211 1.00 96.50 283 PHE A O 1
ATOM 2309 N N . GLN A 1 284 ? -21.425 -10.745 33.874 1.00 93.56 284 GLN A N 1
ATOM 2310 C CA . GLN A 1 284 ? -22.307 -11.332 34.877 1.00 93.56 284 GLN A CA 1
ATOM 2311 C C . GLN A 1 284 ? -22.102 -12.838 34.959 1.00 93.56 284 GLN A C 1
ATOM 2313 O O . GLN A 1 284 ? -22.031 -13.541 33.945 1.00 93.56 284 GLN A O 1
ATOM 2318 N N . LYS A 1 285 ? -22.037 -13.353 36.193 1.00 92.00 285 LYS A N 1
ATOM 2319 C CA . LYS A 1 285 ? -21.952 -14.796 36.489 1.00 92.00 285 LYS A CA 1
ATOM 2320 C C . LYS A 1 285 ? -20.814 -15.499 35.732 1.00 92.00 285 LYS A C 1
ATOM 2322 O O . LYS A 1 285 ? -20.970 -16.627 35.272 1.00 92.00 285 LYS A O 1
ATOM 2327 N N . GLY A 1 286 ? -19.674 -14.822 35.585 1.00 92.50 286 GLY A N 1
ATOM 2328 C CA . GLY A 1 286 ? -18.510 -15.374 34.892 1.00 92.50 286 GLY A CA 1
ATOM 2329 C C . GLY A 1 286 ? -18.596 -15.335 33.363 1.00 92.50 286 GLY A C 1
ATOM 2330 O O . GLY A 1 286 ? -17.796 -15.997 32.707 1.00 92.50 286 GLY A O 1
ATOM 2331 N N . THR A 1 287 ? -19.537 -14.583 32.778 1.00 95.06 287 THR A N 1
ATOM 2332 C CA . THR A 1 287 ? -19.730 -14.494 31.320 1.00 95.06 287 THR A CA 1
ATOM 2333 C C . THR A 1 287 ? -19.975 -13.063 30.846 1.00 95.06 287 THR A C 1
ATOM 2335 O O . THR A 1 287 ? -20.620 -12.276 31.533 1.00 95.06 287 THR A O 1
ATOM 2338 N N . TRP A 1 288 ? -19.466 -12.734 29.657 1.00 96.88 288 TRP A N 1
ATOM 2339 C CA . TRP A 1 288 ? -19.722 -11.459 28.985 1.00 96.88 288 TRP A CA 1
ATOM 2340 C C . TRP A 1 288 ? -21.004 -11.528 28.158 1.00 96.88 288 TRP A C 1
ATOM 2342 O O . TRP A 1 288 ? -21.150 -12.435 27.337 1.00 96.88 288 TRP A O 1
ATOM 2352 N N . ASN A 1 289 ? -21.883 -10.540 28.320 1.00 96.38 289 ASN A N 1
ATOM 2353 C CA . ASN A 1 289 ? -23.125 -10.411 27.562 1.00 96.38 289 ASN A CA 1
ATOM 2354 C C . ASN A 1 289 ? -23.177 -9.045 26.863 1.00 96.38 289 ASN A C 1
ATOM 2356 O O . ASN A 1 289 ? -22.988 -8.017 27.510 1.00 96.38 289 ASN A O 1
ATOM 2360 N N . GLU A 1 290 ? -23.437 -9.028 25.552 1.00 97.00 290 GLU A N 1
ATOM 2361 C CA . GLU A 1 290 ? -23.744 -7.795 24.809 1.00 97.00 290 GLU A CA 1
ATOM 2362 C C . GLU A 1 290 ? -25.161 -7.348 25.201 1.00 97.00 290 GLU A C 1
ATOM 2364 O O . GLU A 1 290 ? -26.126 -8.062 24.926 1.00 97.00 290 GLU A O 1
ATOM 2369 N N . ILE A 1 291 ? -25.293 -6.196 25.866 1.00 97.31 291 ILE A N 1
ATOM 2370 C CA . ILE A 1 291 ? -26.592 -5.686 26.346 1.00 97.31 291 ILE A CA 1
ATOM 2371 C C . ILE A 1 291 ? -27.211 -4.663 25.389 1.00 97.31 291 ILE A C 1
ATOM 2373 O O . ILE A 1 291 ? -28.428 -4.510 25.344 1.00 97.31 291 ILE A O 1
ATOM 2377 N N . ALA A 1 292 ? -26.389 -3.996 24.575 1.00 97.88 292 ALA A N 1
ATOM 2378 C CA . ALA A 1 292 ? -26.861 -3.131 23.502 1.00 97.88 292 ALA A CA 1
ATOM 2379 C C . ALA A 1 292 ? -25.826 -2.972 22.397 1.00 97.88 292 ALA A C 1
ATOM 2381 O O . ALA A 1 292 ? -24.620 -3.109 22.610 1.00 97.88 292 ALA A O 1
ATOM 2382 N N . LYS A 1 293 ? -26.321 -2.611 21.213 1.00 97.25 293 LYS A N 1
ATOM 2383 C CA . LYS A 1 293 ? -25.514 -2.405 20.018 1.00 97.25 293 LYS A CA 1
ATOM 2384 C C . LYS A 1 293 ? -26.168 -1.407 19.078 1.00 97.25 293 LYS A C 1
ATOM 2386 O O . LYS A 1 293 ? -27.377 -1.446 18.870 1.00 97.25 293 LYS A O 1
ATOM 2391 N N . THR A 1 294 ? -25.361 -0.553 18.467 1.00 97.12 294 THR A N 1
ATOM 2392 C CA . THR A 1 294 ? -25.774 0.321 17.364 1.00 97.12 294 THR A CA 1
ATOM 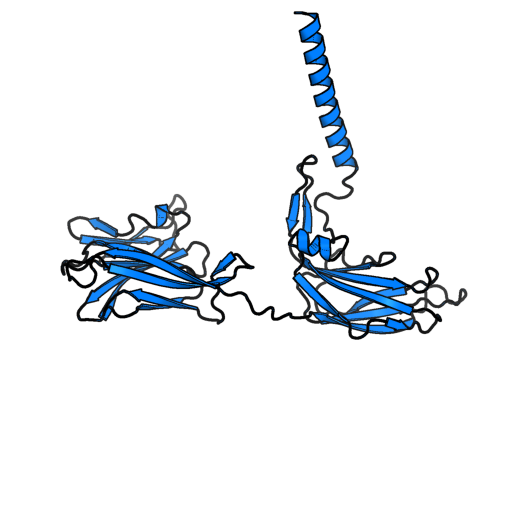2393 C C . THR A 1 294 ? -24.565 0.650 16.478 1.00 97.12 294 THR A C 1
ATOM 2395 O O . THR A 1 294 ? -23.479 0.095 16.664 1.00 97.12 294 THR A O 1
ATOM 2398 N N . ASN A 1 295 ? -24.742 1.508 15.478 1.00 95.56 295 ASN A N 1
ATOM 2399 C CA . ASN A 1 295 ? -23.648 2.038 14.669 1.00 95.56 295 ASN A CA 1
ATOM 2400 C C . ASN A 1 295 ? -23.406 3.502 15.017 1.00 95.56 295 ASN A C 1
ATOM 2402 O O . ASN A 1 295 ? -24.315 4.191 15.465 1.00 95.56 295 ASN A O 1
ATOM 2406 N N . ALA A 1 296 ? -22.187 3.972 14.797 1.00 94.94 296 ALA A N 1
ATOM 2407 C CA . ALA A 1 296 ? -21.838 5.369 14.951 1.00 94.94 296 ALA A CA 1
ATOM 2408 C C . ALA A 1 296 ? -20.804 5.795 13.914 1.00 94.94 296 ALA A C 1
ATOM 2410 O O . ALA A 1 296 ? -19.888 5.036 13.587 1.00 94.94 296 ALA A O 1
ATOM 2411 N N . PHE A 1 297 ? -20.940 7.018 13.416 1.00 91.56 297 PHE A N 1
ATOM 2412 C CA . PHE A 1 297 ? -19.907 7.656 12.610 1.00 91.56 297 PHE A CA 1
ATOM 2413 C C . PHE A 1 297 ? -18.883 8.291 13.558 1.00 91.56 297 PHE A C 1
ATOM 2415 O O . PHE A 1 297 ? -19.265 9.065 14.437 1.00 91.56 297 PHE A O 1
ATOM 2422 N N . ILE A 1 298 ? -17.612 7.901 13.425 1.00 88.81 298 ILE A N 1
ATOM 2423 C CA . ILE A 1 298 ? -16.509 8.300 14.310 1.00 88.81 298 ILE A CA 1
ATOM 2424 C C . ILE A 1 298 ? -15.388 8.868 13.439 1.00 88.81 298 ILE A C 1
ATOM 2426 O O . ILE A 1 298 ? -14.604 8.111 12.860 1.00 88.81 298 ILE A O 1
ATOM 2430 N N . SER A 1 299 ? -15.339 10.189 13.319 1.00 84.62 299 SER A N 1
ATOM 2431 C CA . SER A 1 299 ? -14.321 10.911 12.548 1.00 84.62 299 SER A CA 1
ATOM 2432 C C . SER A 1 299 ? -13.169 11.400 13.417 1.00 84.62 299 SER A C 1
ATOM 2434 O O . SER A 1 299 ? -12.023 11.331 12.977 1.00 84.62 299 SER A O 1
ATOM 2436 N N . ASP A 1 300 ? -13.469 11.824 14.647 1.00 84.81 300 ASP A N 1
ATOM 2437 C CA . ASP A 1 300 ? -12.521 12.459 15.561 1.00 84.81 300 ASP A CA 1
ATOM 2438 C C . ASP A 1 300 ? -12.566 11.829 16.965 1.00 84.81 300 ASP A C 1
ATOM 2440 O O . ASP A 1 300 ? -13.521 11.151 17.342 1.00 84.81 300 ASP A O 1
ATOM 2444 N N . ASP A 1 301 ? -11.548 12.095 17.789 1.00 80.44 301 ASP A N 1
ATOM 2445 C CA . ASP A 1 301 ? -11.431 11.525 19.143 1.00 80.44 301 ASP A CA 1
ATOM 2446 C C . ASP A 1 301 ? -12.630 11.858 20.051 1.00 80.44 301 ASP A C 1
ATOM 2448 O O . ASP A 1 301 ? -13.036 11.045 20.880 1.00 80.44 301 ASP A O 1
ATOM 2452 N N . LYS A 1 302 ? -13.243 13.032 19.863 1.00 84.94 302 LYS A N 1
ATOM 2453 C CA . LYS A 1 302 ? -14.430 13.456 20.625 1.00 84.94 302 LYS A CA 1
ATOM 2454 C C . LYS A 1 302 ? -15.650 12.581 20.351 1.00 84.94 302 LYS A C 1
ATOM 2456 O O . LYS A 1 302 ? -16.510 12.457 21.217 1.00 84.94 302 LYS A O 1
ATOM 2461 N N . ASP A 1 303 ? -15.710 11.945 19.183 1.00 85.50 303 ASP A N 1
ATOM 2462 C CA . ASP A 1 303 ? -16.835 11.098 18.795 1.00 85.50 303 ASP A CA 1
ATOM 2463 C C . ASP A 1 303 ? -16.861 9.781 19.586 1.00 85.50 303 ASP A C 1
ATOM 2465 O O . ASP A 1 303 ? -17.874 9.080 19.569 1.00 85.50 303 ASP A O 1
ATOM 2469 N N . PHE A 1 304 ? -15.780 9.427 20.287 1.00 86.75 304 PHE A N 1
ATOM 2470 C CA . PHE A 1 304 ? -15.750 8.286 21.204 1.00 86.75 304 PHE A CA 1
ATOM 2471 C C . PHE A 1 304 ? -16.401 8.598 22.562 1.00 86.75 304 PHE A C 1
ATOM 2473 O O . PHE A 1 304 ? -16.785 7.684 23.292 1.00 86.75 304 PHE A O 1
ATOM 2480 N N . GLU A 1 305 ? -16.544 9.873 22.914 1.00 89.50 305 GLU A N 1
ATOM 2481 C CA . GLU A 1 305 ? -17.076 10.301 24.206 1.00 89.50 305 GLU A CA 1
ATOM 2482 C C . GLU A 1 305 ? -18.613 10.390 24.194 1.00 89.50 305 GLU A C 1
ATOM 2484 O O . GLU A 1 305 ? -19.253 10.418 23.145 1.00 89.50 305 GLU A O 1
ATOM 2489 N N . ASN A 1 306 ? -19.225 10.432 25.385 1.00 88.81 306 ASN A N 1
ATOM 2490 C CA . ASN A 1 306 ? -20.660 10.704 25.591 1.00 88.81 306 ASN A CA 1
ATOM 2491 C C . ASN A 1 306 ? -21.638 9.784 24.829 1.00 88.81 306 ASN A C 1
ATOM 2493 O O . ASN A 1 306 ? -22.776 10.158 24.554 1.00 88.81 306 ASN A O 1
ATOM 2497 N N . ARG A 1 307 ? -21.224 8.548 24.524 1.00 95.38 307 ARG A N 1
ATOM 2498 C CA . ARG A 1 307 ? -22.074 7.541 23.863 1.00 95.38 307 ARG A CA 1
ATOM 2499 C C . ARG A 1 307 ? -23.096 6.885 24.778 1.00 95.38 307 ARG A C 1
ATOM 2501 O O . ARG A 1 307 ? -23.960 6.167 24.292 1.00 95.38 307 ARG A O 1
ATOM 2508 N N . ILE A 1 308 ? -23.008 7.134 26.077 1.00 96.44 308 ILE A N 1
ATOM 2509 C CA . ILE A 1 308 ? -23.967 6.678 27.075 1.00 96.44 308 ILE A CA 1
ATOM 2510 C C . ILE A 1 308 ? -24.549 7.923 27.729 1.00 96.44 308 ILE A C 1
ATOM 2512 O O . ILE A 1 308 ? -23.797 8.755 28.236 1.00 96.44 308 ILE A O 1
ATOM 2516 N N . ILE A 1 309 ? -25.873 8.058 27.709 1.00 95.75 309 ILE A N 1
ATOM 2517 C CA . ILE A 1 309 ? -26.576 9.167 28.361 1.00 95.75 309 ILE A CA 1
ATOM 2518 C C . ILE A 1 309 ? -27.619 8.643 29.341 1.00 95.75 309 ILE A C 1
ATOM 2520 O O . ILE A 1 309 ? -28.175 7.559 29.156 1.00 95.75 309 ILE A O 1
ATOM 2524 N N . LYS A 1 310 ? -27.925 9.447 30.361 1.00 95.88 310 LYS A N 1
ATOM 2525 C CA . LYS A 1 310 ? -28.959 9.156 31.355 1.00 95.88 310 LYS A CA 1
ATOM 2526 C C . LYS A 1 310 ? -30.117 10.136 31.220 1.00 95.88 310 LYS A C 1
ATOM 2528 O O . LYS A 1 310 ? -29.968 11.325 31.488 1.00 95.88 310 LYS A O 1
ATOM 2533 N N . GLU A 1 311 ? -31.297 9.635 30.874 1.00 95.88 311 GLU A N 1
ATOM 2534 C CA . GLU A 1 311 ? -32.520 10.432 30.756 1.00 95.88 311 GLU A CA 1
ATOM 2535 C C . GLU A 1 311 ? -33.619 9.858 31.648 1.00 95.88 311 GLU A C 1
ATOM 2537 O O . GLU A 1 311 ? -33.995 8.690 31.530 1.00 95.88 311 GLU A O 1
ATOM 2542 N N . LYS A 1 312 ? -34.162 10.688 32.550 1.00 94.50 312 LYS A N 1
ATOM 2543 C CA . LYS A 1 312 ? -35.244 10.299 33.479 1.00 94.50 312 LYS A CA 1
ATOM 2544 C C . LYS A 1 312 ? -34.934 8.993 34.238 1.00 94.50 312 LYS A C 1
ATOM 2546 O O . LYS A 1 312 ? -35.807 8.147 34.415 1.00 94.50 312 LYS A O 1
ATOM 2551 N N . GLY A 1 313 ? -33.673 8.821 34.644 1.00 93.25 313 GLY A N 1
ATOM 2552 C CA . GLY A 1 313 ? -33.197 7.647 35.381 1.00 93.25 313 GLY A CA 1
ATOM 2553 C C . GLY A 1 313 ? -32.937 6.392 34.539 1.00 93.25 313 GLY A C 1
ATOM 2554 O O . GLY A 1 313 ? -32.635 5.357 35.118 1.00 93.25 313 GLY A O 1
ATOM 2555 N N . LYS A 1 314 ? -33.038 6.463 33.206 1.00 95.56 314 LYS A N 1
ATOM 2556 C CA . LYS A 1 314 ? -32.752 5.351 32.284 1.00 95.56 314 LYS A CA 1
ATOM 2557 C C . LYS A 1 314 ? -31.512 5.655 31.453 1.00 95.56 314 LYS A C 1
ATOM 2559 O O . LYS A 1 314 ? -31.330 6.802 31.048 1.00 95.56 314 LYS A O 1
ATOM 2564 N N . TYR A 1 315 ? -30.707 4.635 31.186 1.00 97.38 315 TYR A N 1
ATOM 2565 C CA . TYR A 1 315 ? -29.514 4.749 30.358 1.00 97.38 315 TYR A CA 1
ATOM 2566 C C . TYR A 1 315 ? -29.811 4.411 28.895 1.00 97.38 315 TYR A C 1
ATOM 2568 O O . TYR A 1 315 ? -30.658 3.565 28.595 1.00 97.38 315 TYR A O 1
ATOM 2576 N N . TYR A 1 316 ? -29.125 5.099 27.986 1.00 98.00 316 TYR A N 1
ATOM 2577 C CA . TYR A 1 316 ? -29.243 4.895 26.546 1.00 98.00 316 TYR A CA 1
ATOM 2578 C C . TYR A 1 316 ? -27.870 4.938 25.883 1.00 98.00 316 TYR A C 1
ATOM 2580 O O . TYR A 1 316 ? -27.067 5.823 26.175 1.00 98.00 316 TYR A O 1
ATOM 2588 N N . LEU A 1 317 ? -27.643 4.015 24.951 1.00 98.12 317 LEU A N 1
ATOM 2589 C CA . LEU A 1 317 ? -26.541 4.027 24.000 1.00 98.12 317 LEU A CA 1
ATOM 2590 C C . LEU A 1 317 ? -26.920 4.879 22.784 1.00 98.12 317 LEU A C 1
ATOM 2592 O O . LEU A 1 317 ? -27.934 4.622 22.130 1.00 98.12 317 LEU A O 1
ATOM 2596 N N . ILE A 1 318 ? -26.085 5.867 22.476 1.00 97.88 318 ILE A N 1
ATOM 2597 C CA . ILE A 1 318 ? -26.276 6.824 21.386 1.00 97.88 318 ILE A CA 1
ATOM 2598 C C . ILE A 1 318 ? -25.462 6.415 20.166 1.00 97.88 318 ILE A C 1
ATOM 2600 O O . ILE A 1 318 ? -24.232 6.361 20.204 1.00 97.88 318 ILE A O 1
ATOM 2604 N N . GLY A 1 319 ? -26.161 6.168 19.065 1.00 96.94 319 GLY A N 1
ATOM 2605 C CA . GLY A 1 319 ? -25.586 5.920 17.749 1.00 96.94 319 GLY A CA 1
ATOM 2606 C C . GLY A 1 319 ? -26.240 6.770 16.673 1.00 96.94 319 GLY A C 1
ATOM 2607 O O . GLY A 1 319 ? -26.973 7.712 16.961 1.00 96.94 319 GLY A O 1
ATOM 2608 N N . GLN A 1 320 ? -25.993 6.402 15.425 1.00 96.69 320 GLN A N 1
ATOM 2609 C CA . GLN A 1 320 ? -26.529 7.055 14.244 1.00 96.69 320 GLN A CA 1
ATOM 2610 C C . GLN A 1 320 ? -27.058 6.028 13.239 1.00 96.69 320 GLN A C 1
ATOM 2612 O O . GLN A 1 320 ? -26.508 4.930 13.085 1.00 96.69 320 GLN A O 1
ATOM 2617 N N . ASP A 1 321 ? -28.125 6.398 12.535 1.00 93.31 321 ASP A N 1
ATOM 2618 C CA . ASP A 1 321 ? -28.643 5.644 11.404 1.00 93.31 321 ASP A CA 1
ATOM 2619 C C . ASP A 1 321 ? -27.781 5.912 10.170 1.00 93.31 321 ASP A C 1
ATOM 2621 O O . ASP A 1 321 ? -27.728 7.019 9.640 1.00 93.31 321 ASP A O 1
ATOM 2625 N N . LYS A 1 322 ? -27.115 4.863 9.692 1.00 88.06 322 LYS A N 1
ATOM 2626 C CA . LYS A 1 322 ? -26.195 4.951 8.558 1.00 88.06 322 LYS A CA 1
ATOM 2627 C C . LYS A 1 322 ? -26.854 5.204 7.204 1.00 88.06 322 LYS A C 1
ATOM 2629 O O . LYS A 1 322 ? -26.145 5.411 6.224 1.00 88.06 322 LYS A O 1
ATOM 2634 N N . TRP A 1 323 ? -28.182 5.134 7.131 1.00 90.19 323 TRP A N 1
ATOM 2635 C CA . TRP A 1 323 ? -28.931 5.279 5.884 1.00 90.19 323 TRP A CA 1
ATOM 2636 C C . TRP A 1 323 ? -29.805 6.524 5.835 1.00 90.19 323 TRP A C 1
ATOM 2638 O O . TRP A 1 323 ? -30.310 6.856 4.765 1.00 90.19 323 TRP A O 1
ATOM 2648 N N . ASN A 1 324 ? -30.020 7.180 6.975 1.00 92.31 324 ASN A N 1
ATOM 2649 C CA . ASN A 1 324 ? -30.960 8.281 7.083 1.00 92.31 324 ASN A CA 1
ATOM 2650 C C . ASN A 1 324 ? -30.270 9.516 7.657 1.00 92.31 324 ASN A C 1
ATOM 2652 O O . ASN A 1 324 ? -29.820 9.510 8.800 1.00 92.31 324 ASN A O 1
ATOM 2656 N N . GLU A 1 325 ? -30.271 10.586 6.873 1.00 91.94 325 GLU A N 1
ATOM 2657 C CA . GLU A 1 325 ? -29.849 11.922 7.288 1.00 91.94 325 GLU A CA 1
ATOM 2658 C C . GLU A 1 325 ? -31.081 12.781 7.612 1.00 91.94 325 GLU A C 1
ATOM 2660 O O . GLU A 1 325 ? -32.202 12.502 7.160 1.00 91.94 325 GLU A O 1
ATOM 2665 N N . ASP A 1 326 ? -30.902 13.780 8.465 1.00 90.44 326 ASP A N 1
ATOM 2666 C CA . ASP A 1 326 ? -31.889 14.815 8.735 1.00 90.44 326 ASP A CA 1
ATOM 2667 C C . ASP A 1 326 ? -31.868 15.918 7.658 1.00 90.44 326 ASP A C 1
ATOM 2669 O O . ASP A 1 326 ? -31.222 15.801 6.617 1.00 90.44 326 ASP A O 1
ATOM 2673 N N . GLU A 1 327 ? -32.632 16.987 7.876 1.00 90.94 327 GLU A N 1
ATOM 2674 C CA . GLU A 1 327 ? -32.734 18.106 6.931 1.00 90.94 327 GLU A CA 1
ATOM 2675 C C . GLU A 1 327 ? -31.438 18.919 6.768 1.00 90.94 327 GLU A C 1
ATOM 2677 O O . GLU A 1 327 ? -31.293 19.632 5.773 1.00 90.94 327 GLU A O 1
ATOM 2682 N N . ASN A 1 328 ? -30.491 18.787 7.701 1.00 89.75 328 ASN A N 1
ATOM 2683 C CA . ASN A 1 328 ? -29.189 19.450 7.667 1.00 89.75 328 ASN A CA 1
ATOM 2684 C C . ASN A 1 328 ? -28.098 18.568 7.037 1.00 89.75 328 ASN A C 1
ATOM 2686 O O . ASN A 1 328 ? -26.981 19.041 6.829 1.00 89.75 328 ASN A O 1
ATOM 2690 N N . GLY A 1 329 ? -28.426 17.317 6.691 1.00 86.06 329 GLY A N 1
ATOM 2691 C CA . GLY A 1 329 ? -27.469 16.329 6.192 1.00 86.06 329 GLY A CA 1
ATOM 2692 C C . GLY A 1 329 ? -26.721 15.588 7.304 1.00 86.06 329 GLY A C 1
ATOM 2693 O O . GLY A 1 329 ? -25.754 14.887 7.016 1.00 86.06 329 GLY A O 1
ATOM 2694 N N . ASP A 1 330 ? -27.150 15.724 8.564 1.00 88.19 330 ASP A N 1
ATOM 2695 C CA . ASP A 1 330 ? -26.562 14.998 9.687 1.00 88.19 330 ASP A CA 1
ATOM 2696 C C . ASP A 1 330 ? -27.234 13.628 9.839 1.00 88.19 330 ASP A C 1
ATOM 2698 O O . ASP A 1 330 ? -28.453 13.492 9.718 1.00 88.19 330 ASP A O 1
ATOM 2702 N N . PHE A 1 331 ? -26.460 12.577 10.127 1.00 92.75 331 PHE A N 1
ATOM 2703 C CA . PHE A 1 331 ? -27.037 11.248 10.348 1.00 92.75 331 PHE A CA 1
ATOM 2704 C C . PHE A 1 331 ? -27.991 11.258 11.544 1.00 92.75 331 PHE A C 1
ATOM 2706 O O . PHE A 1 331 ? -27.628 11.690 12.641 1.00 92.75 331 PHE A O 1
ATOM 2713 N N . LYS A 1 332 ? -29.198 10.712 11.356 1.00 95.31 332 LYS A N 1
ATOM 2714 C CA . LYS A 1 332 ? -30.220 10.688 12.406 1.00 95.31 332 LYS A CA 1
ATOM 2715 C C . LYS A 1 332 ? -29.731 9.917 13.623 1.00 95.31 332 LYS A C 1
ATOM 2717 O O . LYS A 1 332 ? -29.295 8.771 13.510 1.00 95.31 332 LYS A O 1
ATOM 2722 N N . GLU A 1 333 ? -29.863 10.527 14.794 1.00 95.88 333 GLU A N 1
ATOM 2723 C CA . GLU A 1 333 ? -29.501 9.895 16.058 1.00 95.88 333 GLU A CA 1
ATOM 2724 C C . GLU A 1 333 ? -30.419 8.702 16.374 1.00 95.88 333 GLU A C 1
ATOM 2726 O O . GLU A 1 333 ? -31.641 8.759 16.220 1.00 95.88 333 GLU A O 1
ATOM 2731 N N . VAL A 1 334 ? -29.819 7.618 16.865 1.00 96.50 334 VAL A N 1
ATOM 2732 C CA . VAL A 1 334 ? -30.512 6.423 17.353 1.00 96.50 334 VAL A CA 1
ATOM 2733 C C . VAL A 1 334 ? -30.192 6.239 18.831 1.00 96.50 334 VAL A C 1
ATOM 2735 O O . VAL A 1 334 ? -29.024 6.144 19.206 1.00 96.50 334 VAL A O 1
ATOM 2738 N N . LYS A 1 335 ? -31.233 6.115 19.662 1.00 97.19 335 LYS A N 1
ATOM 2739 C CA . LYS A 1 335 ? -31.109 5.796 21.091 1.00 97.19 335 LYS A CA 1
ATOM 2740 C C . LYS A 1 335 ? -31.515 4.351 21.349 1.00 97.19 335 LYS A C 1
ATOM 2742 O O . LYS A 1 335 ? -32.673 3.987 21.146 1.00 97.19 335 LYS A O 1
ATOM 2747 N N . VAL A 1 336 ? -30.584 3.538 21.835 1.00 97.75 336 VAL A N 1
ATOM 2748 C CA . VAL A 1 336 ? -30.852 2.159 22.262 1.00 97.75 336 VAL A CA 1
ATOM 2749 C C . VAL A 1 336 ? -30.884 2.128 23.780 1.00 97.75 336 VAL A C 1
ATOM 2751 O O . VAL A 1 336 ? -29.918 2.519 24.424 1.00 97.75 336 VAL A O 1
ATOM 2754 N N . LYS A 1 337 ? -32.003 1.704 24.364 1.00 97.06 337 LYS A N 1
ATOM 2755 C CA . LYS A 1 337 ? -32.136 1.607 25.820 1.00 97.06 337 LYS A CA 1
ATOM 2756 C C . LYS A 1 337 ? -31.209 0.513 26.368 1.00 97.06 337 LYS A C 1
ATOM 2758 O O . LYS A 1 337 ? -31.154 -0.562 25.773 1.00 97.06 337 LYS A O 1
ATOM 2763 N N . LEU A 1 338 ? -30.542 0.810 27.484 1.00 94.56 338 LEU A N 1
ATOM 2764 C CA . LEU A 1 338 ? -29.698 -0.110 28.251 1.00 94.56 338 LEU A CA 1
ATOM 2765 C C . LEU A 1 338 ? -30.481 -0.769 29.390 1.00 94.56 338 LEU A C 1
ATOM 2767 O O . LEU A 1 338 ? -31.402 -0.108 29.946 1.00 94.56 338 LEU A O 1
#

Foldseek 3Di:
DVVVVVVVVVVVVVVVVVVVVLLVVLVVVCPDAFDWDDDPDQVRLVVLVFWDAFWDKPDQWFQFPQDNKIKGWDTKTKGFTWGFHVPPVVDTDIGGDAWMKIKIFIAIPDQPWDKAKAKDDPFDWDPPAFDDDSGMHITITRDDDQKIKIFIWTAHPPPVCPRPDIDGRDIMMIGTPPPVVVQPWDWDKDKAWAQAQPLPNDTKIKIKIFGAGPSVRFTDDPDQWDWIWIDIPDLQDIDIDIARGDDKDKYYDQPQPPPNGTKIWMWGDHPPPQKTKIWIWHQPPRDIDTPDIDIARHDDPCSVPPQWDADPNWIWGKHFDPPDADPVRHTHIDTDTD

pLDDT: mean 88.21, std 10.86, range [45.47, 98.12]

Radius of gyration: 31.39 Å; chains: 1; bounding box: 63×74×94 Å